Protein AF-A0ABD6CGB5-F1 (afdb_monomer_lite)

Secondary structure (DSSP, 8-state):
-EEEEEEEEEETTEEEEEEEEEE---HHHHSPPPPEEEEETTT--EEEEEEE-TTT--B-SS-SEEEEE-TTS-B--GGGEEEEEEETTEEEEEPPBPP-SSTT------EEEEGGGGGGEEEEEEEEE--SSHHHHHHHHHHHHHHHHH-EEEEEEE-SSSBSS-EEEEEEEEE-TTS-EEEEEEEEEEE---SSPPPPPPPPTTS---SPPPPPPPP--

Radius of gyration: 24.24 Å; chains: 1; bounding box: 70×45×61 Å

pLDDT: mean 87.01, std 13.18, range [36.03, 97.94]

Structure (mmCIF, N/CA/C/O backbone):
data_AF-A0ABD6CGB5-F1
#
_entry.id   AF-A0ABD6CGB5-F1
#
loop_
_atom_site.group_PDB
_atom_site.id
_atom_site.type_symbol
_atom_site.label_atom_id
_atom_site.label_alt_id
_atom_site.label_comp_id
_atom_site.label_asym_id
_atom_site.label_entity_id
_atom_site.label_seq_id
_atom_site.pdbx_PDB_ins_code
_atom_site.Cartn_x
_atom_site.Cartn_y
_atom_site.Cartn_z
_atom_site.occupancy
_atom_site.B_iso_or_equiv
_atom_site.auth_seq_id
_atom_site.auth_comp_id
_atom_site.auth_asym_id
_atom_site.auth_atom_id
_atom_site.pdbx_PDB_model_num
ATOM 1 N N . MET A 1 1 ? -7.894 -20.633 -7.481 1.00 81.44 1 MET A N 1
ATOM 2 C CA . MET A 1 1 ? -8.057 -22.061 -7.096 1.00 81.44 1 MET A CA 1
ATOM 3 C C . MET A 1 1 ? -8.885 -22.112 -5.826 1.00 81.44 1 MET A C 1
ATOM 5 O O . MET A 1 1 ? -8.433 -21.602 -4.805 1.00 81.44 1 MET A O 1
ATOM 9 N N . VAL A 1 2 ? -10.075 -22.709 -5.899 1.00 87.88 2 VAL A N 1
ATOM 10 C CA . VAL A 1 2 ? -10.954 -22.900 -4.739 1.00 87.88 2 VAL A CA 1
ATOM 11 C C . VAL A 1 2 ? -10.528 -24.164 -3.994 1.00 87.88 2 VAL A C 1
ATOM 13 O O . VAL A 1 2 ? -10.332 -25.210 -4.609 1.00 87.88 2 VAL A O 1
ATOM 16 N N . ARG A 1 3 ? -10.365 -24.065 -2.675 1.00 91.94 3 ARG A N 1
ATOM 17 C CA . ARG A 1 3 ? -10.049 -25.190 -1.785 1.00 91.94 3 ARG A CA 1
ATOM 18 C C . ARG A 1 3 ? -11.278 -25.552 -0.961 1.00 91.94 3 ARG A C 1
ATOM 20 O O . ARG A 1 3 ? -11.924 -24.658 -0.420 1.00 91.94 3 ARG A O 1
ATOM 27 N N . THR A 1 4 ? -11.562 -26.841 -0.817 1.00 94.06 4 THR A N 1
ATOM 28 C CA . THR A 1 4 ? -12.611 -27.345 0.083 1.00 94.06 4 THR A CA 1
ATOM 29 C C . THR A 1 4 ? -11.974 -27.794 1.392 1.00 94.06 4 THR A C 1
ATOM 31 O O . THR A 1 4 ? -10.956 -28.479 1.376 1.00 94.06 4 THR A O 1
ATOM 34 N N . ASN A 1 5 ? -12.552 -27.391 2.520 1.00 93.31 5 ASN A N 1
ATOM 35 C CA . ASN A 1 5 ? -12.049 -27.681 3.861 1.00 93.31 5 ASN A CA 1
ATOM 36 C C . ASN A 1 5 ? -13.223 -27.987 4.802 1.00 93.31 5 ASN A C 1
ATOM 38 O O . ASN A 1 5 ? -14.374 -27.712 4.473 1.00 93.31 5 ASN A O 1
ATOM 42 N N . THR A 1 6 ? -12.938 -28.488 6.002 1.00 95.75 6 THR A N 1
ATOM 43 C CA . THR A 1 6 ? -13.926 -28.574 7.087 1.00 95.75 6 THR A CA 1
ATOM 44 C C . THR A 1 6 ? -13.558 -27.579 8.185 1.00 95.75 6 THR A C 1
ATOM 46 O O . THR A 1 6 ? -12.481 -27.679 8.771 1.00 95.75 6 THR A O 1
ATOM 49 N N . LEU A 1 7 ? -14.444 -26.624 8.474 1.00 94.56 7 LEU A N 1
ATOM 50 C CA . LEU A 1 7 ? -14.322 -25.694 9.595 1.00 94.56 7 LEU A CA 1
ATOM 51 C C . LEU A 1 7 ? -14.934 -26.328 10.845 1.00 94.56 7 LEU A C 1
ATOM 53 O O . LEU A 1 7 ? -16.150 -26.509 10.914 1.00 94.56 7 LEU A O 1
ATOM 57 N N . LYS A 1 8 ? -14.089 -26.638 11.833 1.00 96.50 8 LYS A N 1
ATOM 58 C CA . LYS A 1 8 ? -14.501 -27.113 13.160 1.00 96.50 8 LYS A CA 1
ATOM 59 C C . LYS A 1 8 ? -14.035 -26.128 14.225 1.00 96.50 8 LYS A C 1
ATOM 61 O O . LYS A 1 8 ? -12.832 -25.964 14.403 1.00 96.50 8 LYS A O 1
ATOM 66 N N . LEU A 1 9 ? -14.965 -25.491 14.931 1.00 95.44 9 LEU A N 1
ATOM 67 C CA . LEU A 1 9 ? -14.659 -24.656 16.096 1.00 95.44 9 LEU A CA 1
ATOM 68 C C . LEU A 1 9 ? -15.749 -24.785 17.158 1.00 95.44 9 LEU A C 1
ATOM 70 O O . LEU A 1 9 ? -16.916 -25.022 16.846 1.00 95.44 9 LEU A O 1
ATOM 74 N N . SER A 1 10 ? -15.357 -24.622 18.416 1.00 94.00 10 SER A N 1
ATOM 75 C CA . SER A 1 10 ? -16.270 -24.628 19.555 1.00 94.00 10 SER A CA 1
ATOM 76 C C . SER A 1 10 ? -15.835 -23.589 20.580 1.00 94.00 10 SER A C 1
ATOM 78 O O . SER A 1 10 ? -14.671 -23.583 20.984 1.00 94.00 10 SER A O 1
ATOM 80 N N . ARG A 1 11 ? -16.760 -22.735 21.018 1.00 90.31 11 ARG A N 1
ATOM 81 C CA . ARG A 1 11 ? -16.555 -21.773 22.109 1.00 90.31 11 ARG A CA 1
ATOM 82 C C . ARG A 1 11 ? -17.902 -21.443 22.740 1.00 90.31 11 ARG A C 1
ATOM 84 O O . ARG A 1 11 ? -18.810 -21.102 22.004 1.00 90.31 11 ARG A O 1
ATOM 91 N N . GLU A 1 12 ? -18.012 -21.554 24.065 1.00 88.19 12 GLU A N 1
ATOM 92 C CA . GLU A 1 12 ? -19.142 -21.079 24.895 1.00 88.19 12 GLU A CA 1
ATOM 93 C C . GLU A 1 12 ? -20.511 -21.040 24.182 1.00 88.19 12 GLU A C 1
ATOM 95 O O . GLU A 1 12 ? -20.987 -19.992 23.760 1.00 88.19 12 GLU A O 1
ATOM 100 N N . GLY A 1 13 ? -21.147 -22.206 24.019 1.00 86.62 13 GLY A N 1
ATOM 101 C CA . GLY A 1 13 ? -22.479 -22.309 23.401 1.00 86.62 13 GLY A CA 1
ATOM 102 C C . GLY A 1 13 ? -22.503 -22.264 21.867 1.00 86.62 13 GLY A C 1
ATOM 103 O O . GLY A 1 13 ? -23.537 -22.562 21.278 1.00 86.62 13 GLY A O 1
ATOM 104 N N . LEU A 1 14 ? -21.378 -21.982 21.205 1.00 89.38 14 LEU A N 1
ATOM 105 C CA . LEU A 1 14 ? -21.212 -22.097 19.757 1.00 89.38 14 LEU A CA 1
ATOM 106 C C . LEU A 1 14 ? -20.442 -23.373 19.410 1.00 89.38 14 LEU A C 1
ATOM 108 O O . LEU A 1 14 ? -19.335 -23.599 19.899 1.00 89.38 14 LEU A O 1
ATOM 112 N N . THR A 1 15 ? -21.003 -24.178 18.511 1.00 94.06 15 THR A N 1
ATOM 113 C CA . THR A 1 15 ? -20.290 -25.261 17.824 1.00 94.06 15 THR A CA 1
ATOM 114 C C . THR A 1 15 ? -20.529 -25.120 16.331 1.00 94.06 15 THR A C 1
ATOM 116 O O . THR A 1 15 ? -21.669 -25.139 15.880 1.00 94.06 15 THR A O 1
ATOM 119 N N . VAL A 1 16 ? -19.452 -24.993 15.563 1.00 93.50 16 VAL A N 1
ATOM 120 C CA . VAL A 1 16 ? -19.490 -24.977 14.100 1.00 93.50 16 VAL A CA 1
ATOM 121 C C . VAL A 1 16 ? -18.758 -26.212 13.604 1.00 93.50 16 VAL A C 1
ATOM 123 O O . VAL A 1 16 ? -17.622 -26.473 13.998 1.00 93.50 16 VAL A O 1
ATOM 126 N N . ASN A 1 17 ? -19.419 -26.965 12.734 1.00 96.06 17 ASN A N 1
ATOM 127 C CA . ASN A 1 17 ? -18.841 -28.073 11.989 1.00 96.06 17 ASN A CA 1
ATOM 128 C C . ASN A 1 17 ? -19.416 -28.020 10.573 1.00 96.06 17 ASN A C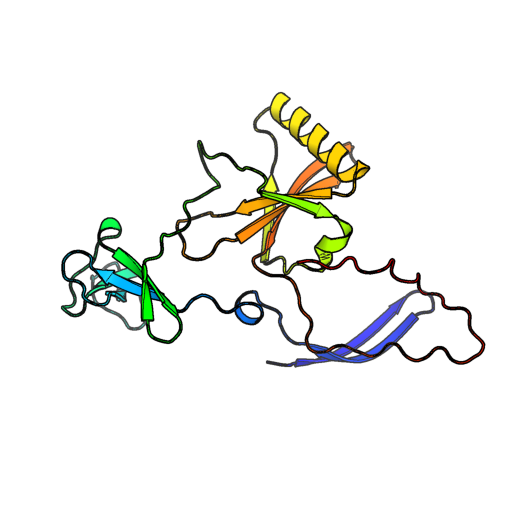 1
ATOM 130 O O . ASN A 1 17 ? -20.495 -28.551 10.322 1.00 96.06 17 ASN A O 1
ATOM 134 N N . ALA A 1 18 ? -18.733 -27.305 9.683 1.00 95.50 18 ALA A N 1
ATOM 135 C CA . ALA A 1 18 ? -19.225 -27.011 8.343 1.00 95.50 18 ALA A CA 1
ATOM 136 C C . ALA A 1 18 ? -18.179 -27.355 7.283 1.00 95.50 18 ALA A C 1
ATOM 138 O O . ALA A 1 18 ? -16.985 -27.114 7.470 1.00 95.50 18 ALA A O 1
ATOM 139 N N . GLU A 1 19 ? -18.621 -27.876 6.143 1.00 95.94 19 GLU A N 1
ATOM 140 C CA . GLU A 1 19 ? -17.792 -27.891 4.940 1.00 95.94 19 GLU A CA 1
ATOM 141 C C . GLU A 1 19 ? -17.740 -26.479 4.356 1.00 95.94 19 GLU A C 1
ATOM 143 O O . GLU A 1 19 ? -18.769 -25.849 4.122 1.00 95.94 19 GLU A O 1
ATOM 148 N N . VAL A 1 20 ? -16.533 -25.967 4.136 1.00 94.69 20 VAL A N 1
ATOM 149 C CA . VAL A 1 20 ? -16.296 -24.602 3.669 1.00 94.69 20 VAL A CA 1
ATOM 150 C C . VAL A 1 20 ? -15.464 -24.607 2.398 1.00 94.69 20 VAL A C 1
ATOM 152 O O . VAL A 1 20 ? -14.575 -25.439 2.204 1.00 94.69 20 VAL A O 1
ATOM 155 N N . ARG A 1 21 ? -15.732 -23.635 1.529 1.00 93.56 21 ARG A N 1
ATOM 156 C CA . ARG A 1 21 ? -14.918 -23.353 0.347 1.00 93.56 21 ARG A CA 1
ATOM 157 C C . ARG A 1 21 ? -14.153 -22.063 0.586 1.00 93.56 21 ARG A C 1
ATOM 159 O O . ARG A 1 21 ? -14.728 -21.083 1.043 1.00 93.56 21 ARG A O 1
ATOM 166 N N . ALA A 1 22 ? -12.862 -22.081 0.289 1.00 90.56 22 ALA A N 1
ATOM 167 C CA . ALA A 1 22 ? -11.979 -20.943 0.469 1.00 90.56 22 ALA A CA 1
ATOM 168 C C . ALA A 1 22 ? -11.276 -20.613 -0.844 1.00 90.56 22 ALA A C 1
ATOM 170 O O . ALA A 1 22 ? -10.757 -21.495 -1.533 1.00 90.56 22 ALA A O 1
ATOM 171 N N . GLU A 1 23 ? -11.221 -19.328 -1.156 1.00 89.19 23 GLU A N 1
ATOM 172 C CA . GLU A 1 23 ? -10.472 -18.784 -2.276 1.00 89.19 23 GLU A CA 1
ATOM 173 C C . GLU A 1 23 ? -9.510 -17.720 -1.755 1.00 89.19 23 GLU A C 1
ATOM 175 O O . GLU A 1 23 ? -9.864 -16.909 -0.898 1.00 89.19 23 GLU A O 1
ATOM 180 N N . LYS A 1 24 ? -8.263 -17.752 -2.235 1.00 86.25 24 LYS A N 1
ATOM 181 C CA . LYS A 1 24 ? -7.268 -16.747 -1.861 1.00 86.25 24 LYS A CA 1
ATOM 182 C C . LYS A 1 24 ? -7.631 -15.428 -2.541 1.00 86.25 24 LYS A C 1
ATOM 184 O O . LYS A 1 24 ? -7.621 -15.347 -3.767 1.00 86.25 24 LYS A O 1
ATOM 189 N N . LEU A 1 25 ? -7.883 -14.400 -1.741 1.00 82.62 25 LEU A N 1
ATOM 190 C CA . LEU A 1 25 ? -7.975 -13.028 -2.223 1.00 82.62 25 LEU A CA 1
ATOM 191 C C . LEU A 1 25 ? -6.561 -12.442 -2.325 1.00 82.62 25 LEU A C 1
ATOM 193 O O . LEU A 1 25 ? -5.784 -12.494 -1.371 1.00 82.62 25 LEU A O 1
ATOM 197 N N . THR A 1 26 ? -6.217 -11.929 -3.501 1.00 79.94 26 THR A N 1
ATOM 198 C CA . THR A 1 26 ? -4.966 -11.210 -3.786 1.00 79.94 26 THR A CA 1
ATOM 199 C C . THR A 1 26 ? -5.330 -9.882 -4.433 1.00 79.94 26 THR A C 1
ATOM 201 O O . THR A 1 26 ? -6.400 -9.767 -5.025 1.00 79.94 26 THR A O 1
ATOM 204 N N . SER A 1 27 ? -4.465 -8.876 -4.325 1.00 73.38 27 SER A N 1
ATOM 205 C CA . SER A 1 27 ? -4.688 -7.579 -4.976 1.00 73.38 27 SER A CA 1
ATOM 206 C C . SER A 1 27 ? -4.861 -7.742 -6.489 1.00 73.38 27 SER A C 1
ATOM 208 O O . SER A 1 27 ? -5.778 -7.161 -7.052 1.00 73.38 27 SER A O 1
ATOM 210 N N . GLU A 1 28 ? -4.070 -8.624 -7.104 1.00 70.88 28 GLU A N 1
ATOM 211 C CA . GLU A 1 28 ? -4.163 -8.987 -8.528 1.00 70.88 28 GLU A CA 1
ATOM 212 C C . GLU A 1 28 ? -5.526 -9.583 -8.920 1.00 70.88 28 GLU A C 1
ATOM 214 O O . GLU A 1 28 ? -6.000 -9.353 -10.026 1.00 70.88 28 GLU A O 1
ATOM 219 N N . ASN A 1 29 ? -6.178 -10.329 -8.018 1.00 70.25 29 ASN A N 1
ATOM 220 C CA . ASN A 1 29 ? -7.497 -10.918 -8.273 1.00 70.25 29 ASN A CA 1
ATOM 221 C C . ASN A 1 29 ? -8.639 -9.900 -8.138 1.00 70.25 29 ASN A C 1
ATOM 223 O O . ASN A 1 29 ? -9.740 -10.159 -8.618 1.00 70.25 29 ASN A O 1
ATOM 227 N N . VAL A 1 30 ? -8.415 -8.801 -7.411 1.00 67.81 30 VAL A N 1
ATOM 228 C CA . VAL A 1 30 ? -9.450 -7.800 -7.119 1.00 67.81 30 VAL A CA 1
ATOM 229 C C . VAL A 1 30 ? -9.421 -6.676 -8.148 1.00 67.81 30 VAL A C 1
ATOM 231 O O . VAL A 1 30 ? -10.477 -6.273 -8.628 1.00 67.81 30 VAL A O 1
ATOM 234 N N . GLU A 1 31 ? -8.227 -6.202 -8.502 1.00 69.62 31 GLU A N 1
ATOM 235 C CA . GLU A 1 31 ? -8.004 -5.182 -9.525 1.00 69.62 31 GLU A CA 1
ATOM 236 C C . GLU A 1 31 ? -6.785 -5.605 -10.359 1.00 69.62 31 GLU A C 1
ATOM 238 O O . GLU A 1 31 ? -5.647 -5.455 -9.894 1.00 69.62 31 GLU A O 1
ATOM 243 N N . PRO A 1 32 ? -6.989 -6.192 -11.558 1.00 69.75 32 PRO A N 1
ATOM 244 C CA . PRO A 1 32 ? -5.876 -6.469 -12.453 1.00 69.75 32 PRO A CA 1
ATOM 245 C C . PRO A 1 32 ? -5.167 -5.152 -12.782 1.00 69.75 32 PRO A C 1
ATOM 247 O O . PRO A 1 32 ? -5.808 -4.118 -12.967 1.00 69.75 32 PRO A O 1
ATOM 250 N N . GLY A 1 33 ? -3.834 -5.187 -12.796 1.00 71.31 33 GLY A N 1
ATOM 251 C CA . GLY A 1 33 ? -3.040 -4.017 -13.154 1.00 71.31 33 GLY A CA 1
ATOM 252 C C . GLY A 1 33 ? -3.309 -3.569 -14.596 1.00 71.31 33 GLY A C 1
ATOM 253 O O . GLY A 1 33 ? -3.817 -4.362 -15.393 1.00 71.31 33 GLY A O 1
ATOM 254 N N . PRO A 1 34 ? -2.955 -2.320 -14.932 1.00 80.62 34 PRO A N 1
ATOM 255 C CA . PRO A 1 34 ? -3.051 -1.834 -16.303 1.00 80.62 34 PRO A CA 1
ATOM 256 C C . PRO A 1 34 ? -2.208 -2.706 -17.241 1.00 80.62 34 PRO A C 1
ATOM 258 O O . PRO A 1 34 ? -1.145 -3.199 -16.847 1.00 80.62 34 PRO A O 1
ATOM 261 N N . ASP A 1 35 ? -2.668 -2.879 -18.479 1.00 88.75 35 ASP A N 1
ATOM 262 C CA . ASP A 1 35 ? -1.834 -3.449 -19.537 1.00 88.75 35 ASP A CA 1
ATOM 263 C C . ASP A 1 35 ? -0.845 -2.375 -19.990 1.00 88.75 35 ASP A C 1
ATOM 265 O O . ASP A 1 35 ? -1.252 -1.278 -20.378 1.00 88.75 35 ASP A O 1
ATOM 269 N N . VAL A 1 36 ? 0.454 -2.650 -19.862 1.00 91.62 36 VAL A N 1
ATOM 270 C CA . VAL A 1 36 ? 1.500 -1.641 -20.054 1.00 91.62 36 VAL A CA 1
ATOM 271 C C . VAL A 1 36 ? 2.522 -2.099 -21.077 1.00 91.62 36 VAL A C 1
ATOM 273 O O . VAL A 1 36 ? 3.115 -3.173 -20.967 1.00 91.62 36 VAL A O 1
ATOM 276 N N . VAL A 1 37 ? 2.778 -1.217 -22.038 1.00 93.75 37 VAL A N 1
ATOM 277 C CA . VAL A 1 37 ? 3.844 -1.336 -23.028 1.00 93.75 37 VAL A CA 1
ATOM 278 C C . VAL A 1 37 ? 4.951 -0.352 -22.668 1.00 93.75 37 VAL A C 1
ATOM 280 O O . VAL A 1 37 ? 4.694 0.800 -22.320 1.00 93.75 37 VAL A O 1
ATOM 283 N N . VAL A 1 38 ? 6.197 -0.811 -22.748 1.00 95.00 38 VAL A N 1
ATOM 284 C CA . VAL A 1 38 ? 7.380 0.039 -22.586 1.00 95.00 38 VAL A CA 1
ATOM 285 C C . VAL A 1 38 ? 7.988 0.269 -23.963 1.00 95.00 38 VAL A C 1
ATOM 287 O O . VAL A 1 38 ? 8.127 -0.682 -24.735 1.00 95.00 38 VAL A O 1
ATOM 290 N N . ARG A 1 39 ? 8.338 1.518 -24.272 1.00 95.81 39 ARG A N 1
ATOM 291 C CA . ARG A 1 39 ? 9.036 1.896 -25.503 1.00 95.81 39 ARG A CA 1
ATOM 292 C C . ARG A 1 39 ? 10.341 2.616 -25.207 1.00 95.81 39 ARG A C 1
ATOM 294 O O . ARG A 1 39 ? 10.461 3.296 -24.190 1.00 95.81 39 ARG A O 1
ATOM 301 N N . ASP A 1 40 ? 11.296 2.453 -26.107 1.00 96.12 40 ASP A N 1
ATOM 302 C CA . ASP A 1 40 ? 12.557 3.185 -26.113 1.00 96.12 40 ASP A CA 1
ATOM 303 C C . ASP A 1 40 ? 12.306 4.567 -26.732 1.00 96.12 40 ASP A C 1
ATOM 305 O O . ASP A 1 40 ? 11.851 4.671 -27.869 1.00 96.12 40 ASP A O 1
ATOM 309 N N . ASP A 1 41 ? 12.555 5.642 -25.991 1.00 94.06 41 ASP A N 1
ATOM 310 C CA . ASP A 1 41 ? 12.313 7.011 -26.451 1.00 94.06 41 ASP A CA 1
ATOM 311 C C . ASP A 1 41 ? 13.231 7.435 -27.605 1.00 94.06 41 ASP A C 1
ATOM 313 O O . ASP A 1 41 ? 12.905 8.365 -28.348 1.00 94.06 41 ASP A O 1
ATOM 317 N N . ARG A 1 42 ? 14.351 6.727 -27.792 1.00 93.56 42 ARG A N 1
ATOM 318 C CA . ARG A 1 42 ? 15.349 7.014 -28.824 1.00 93.56 42 ARG A CA 1
ATOM 319 C C . ARG A 1 42 ? 14.863 6.599 -30.208 1.00 93.56 42 ARG A C 1
ATOM 321 O O . ARG A 1 42 ? 15.201 7.261 -31.188 1.00 93.56 42 ARG A O 1
ATOM 328 N N . ASN A 1 43 ? 14.107 5.503 -30.301 1.00 92.56 43 ASN A N 1
ATOM 329 C CA . ASN A 1 43 ? 13.726 4.888 -31.579 1.00 92.56 43 ASN A CA 1
ATOM 330 C C . ASN A 1 43 ? 12.252 4.426 -31.664 1.00 92.56 43 ASN A C 1
ATOM 332 O O . ASN A 1 43 ? 11.795 4.043 -32.740 1.00 92.56 43 ASN A O 1
ATOM 336 N N . GLY A 1 44 ? 11.493 4.497 -30.569 1.00 93.06 44 GLY A N 1
ATOM 337 C CA . GLY A 1 44 ? 10.082 4.116 -30.473 1.00 93.06 44 GLY A CA 1
ATOM 338 C C . GLY A 1 44 ? 9.814 2.608 -30.416 1.00 93.06 44 GLY A C 1
ATOM 339 O O . GLY A 1 44 ? 8.645 2.212 -30.372 1.00 93.06 44 GLY A O 1
ATOM 340 N N . GLN A 1 45 ? 10.848 1.763 -30.425 1.00 96.00 45 GLN A N 1
ATOM 341 C CA . GLN A 1 45 ? 10.706 0.305 -30.411 1.00 96.00 45 GLN A CA 1
ATOM 342 C C . GLN A 1 45 ? 10.150 -0.194 -29.084 1.00 96.00 45 GLN A C 1
ATOM 344 O O . GLN A 1 45 ? 10.324 0.445 -28.041 1.00 96.00 45 GLN A O 1
ATOM 349 N N . ARG A 1 46 ? 9.489 -1.357 -29.115 1.00 95.00 46 ARG A N 1
ATOM 350 C CA . ARG A 1 46 ? 9.048 -2.022 -27.892 1.00 95.00 46 ARG A CA 1
ATOM 351 C C . ARG A 1 46 ? 10.258 -2.494 -27.091 1.00 95.00 46 ARG A C 1
ATOM 353 O O . ARG A 1 46 ? 11.244 -2.961 -27.651 1.00 95.00 46 ARG A O 1
ATOM 360 N N . VAL A 1 47 ? 10.152 -2.384 -25.773 1.00 95.69 47 VAL A N 1
ATOM 361 C CA . VAL A 1 47 ? 11.185 -2.811 -24.834 1.00 95.69 47 VAL A CA 1
ATOM 362 C C . VAL A 1 47 ? 10.649 -3.951 -23.986 1.00 95.69 47 VAL A C 1
ATOM 364 O O . VAL A 1 47 ? 9.560 -3.862 -23.413 1.00 95.69 47 VAL A O 1
ATOM 367 N N . GLU A 1 48 ? 11.427 -5.020 -23.884 1.00 93.88 48 GLU A N 1
ATOM 368 C CA . GLU A 1 48 ? 11.089 -6.198 -23.097 1.00 93.88 48 GLU A CA 1
ATOM 369 C C . GLU A 1 48 ? 12.113 -6.434 -21.993 1.00 93.88 48 GLU A C 1
ATOM 371 O O . GLU A 1 48 ? 13.276 -6.031 -22.075 1.00 93.88 48 GLU A O 1
ATOM 376 N N . ARG A 1 49 ? 11.663 -7.077 -20.913 1.00 91.75 49 ARG A N 1
ATOM 377 C CA . ARG A 1 49 ? 12.542 -7.441 -19.808 1.00 91.75 49 ARG A CA 1
ATOM 378 C C . ARG A 1 49 ? 13.190 -8.787 -20.101 1.00 91.75 49 ARG A C 1
ATOM 380 O O . ARG A 1 49 ? 12.519 -9.815 -20.063 1.00 91.75 49 ARG A O 1
ATOM 387 N N . GLU A 1 50 ? 14.499 -8.778 -20.284 1.00 91.12 50 GLU A N 1
ATOM 388 C CA . GLU A 1 50 ? 15.306 -9.969 -20.516 1.00 91.12 50 GLU A CA 1
ATOM 389 C C . GLU A 1 50 ? 16.061 -10.356 -19.236 1.00 91.12 50 GLU A C 1
ATOM 391 O O . GLU A 1 50 ? 16.560 -9.496 -18.500 1.00 91.12 50 GLU A O 1
ATOM 396 N N . GLN A 1 51 ? 16.118 -11.657 -18.938 1.00 90.19 51 GLN A N 1
ATOM 397 C CA . GLN A 1 51 ? 16.926 -12.181 -17.839 1.00 90.19 51 GLN A CA 1
ATOM 398 C C . GLN A 1 51 ? 18.307 -12.580 -18.350 1.00 90.19 51 GLN A C 1
ATOM 400 O O . GLN A 1 51 ? 18.442 -13.128 -19.442 1.00 90.19 51 GLN A O 1
ATOM 405 N N . TYR A 1 52 ? 19.333 -12.328 -17.543 1.00 87.12 52 TYR A N 1
ATOM 406 C CA . TYR A 1 52 ? 20.707 -12.651 -17.911 1.00 87.12 52 TYR A CA 1
ATOM 407 C C . TYR A 1 52 ? 21.522 -13.137 -16.709 1.00 87.12 52 TYR A C 1
ATOM 409 O O . TYR A 1 52 ? 21.194 -12.876 -15.541 1.00 87.12 52 TYR A O 1
ATOM 417 N N . ASP A 1 53 ? 22.595 -13.867 -16.991 1.00 86.69 53 ASP A N 1
ATOM 418 C CA . ASP A 1 53 ? 23.588 -14.263 -16.001 1.00 86.69 53 ASP A CA 1
ATOM 419 C C . ASP A 1 53 ? 24.523 -13.087 -15.685 1.00 86.69 53 ASP A C 1
ATOM 421 O O . ASP A 1 53 ? 25.224 -12.570 -16.551 1.00 86.69 53 ASP A O 1
ATOM 425 N N . LYS A 1 54 ? 24.567 -12.656 -14.420 1.00 83.12 54 LYS A N 1
ATOM 426 C CA . LYS A 1 54 ? 25.362 -11.483 -14.016 1.00 83.12 54 LYS A CA 1
ATOM 427 C C . LYS A 1 54 ? 26.873 -11.657 -14.192 1.00 83.12 54 LYS A C 1
ATOM 429 O O . LYS A 1 54 ? 27.569 -10.649 -14.264 1.00 83.12 54 LYS A O 1
ATOM 434 N N . ALA A 1 55 ? 27.383 -12.887 -14.177 1.00 84.75 55 ALA A N 1
ATOM 435 C CA . ALA A 1 55 ? 28.814 -13.153 -14.263 1.00 84.75 55 ALA A CA 1
ATOM 436 C C . ALA A 1 55 ? 29.302 -13.184 -15.717 1.00 84.75 55 ALA A C 1
ATOM 438 O O . ALA A 1 55 ? 30.419 -12.754 -15.994 1.00 84.75 55 ALA A O 1
ATOM 439 N N . THR A 1 56 ? 28.471 -13.684 -16.629 1.00 83.81 56 THR A N 1
ATOM 440 C CA . THR A 1 56 ? 28.831 -13.918 -18.035 1.00 83.81 56 THR A CA 1
ATOM 441 C C . THR A 1 56 ? 28.202 -12.916 -19.000 1.00 83.81 56 THR A C 1
ATOM 443 O O . THR A 1 56 ? 28.748 -12.698 -20.077 1.00 83.81 56 THR A O 1
ATOM 446 N N . GLY A 1 57 ? 27.096 -12.269 -18.620 1.00 82.00 57 GLY A N 1
ATOM 447 C CA . GLY A 1 57 ? 26.338 -11.368 -19.491 1.00 82.00 57 GLY A CA 1
ATOM 448 C C . GLY A 1 57 ? 25.410 -12.086 -20.477 1.00 82.00 57 GLY A C 1
ATOM 449 O O . GLY A 1 57 ? 24.749 -11.419 -21.266 1.00 82.00 57 GLY A O 1
ATOM 450 N N . GLU A 1 58 ? 25.351 -13.421 -20.451 1.00 84.75 58 GLU A N 1
ATOM 451 C CA . GLU A 1 58 ? 24.538 -14.204 -21.384 1.00 84.75 58 GLU A CA 1
ATOM 452 C C . GLU A 1 58 ? 23.052 -14.180 -21.006 1.00 84.75 58 GLU A C 1
ATOM 454 O O . GLU A 1 58 ? 22.687 -14.324 -19.835 1.00 84.75 58 GLU A O 1
ATOM 459 N N . THR A 1 59 ? 22.190 -14.038 -22.014 1.00 84.56 59 THR A N 1
ATOM 460 C CA . THR A 1 59 ? 20.738 -14.183 -21.878 1.00 84.56 59 THR A CA 1
ATOM 461 C C . THR A 1 59 ? 20.387 -15.589 -21.413 1.00 84.56 59 THR A C 1
ATOM 463 O O . THR A 1 59 ? 20.797 -16.574 -22.027 1.00 84.56 59 THR A O 1
ATOM 466 N N . LEU A 1 60 ? 19.554 -15.687 -20.377 1.00 81.25 60 LEU A N 1
ATOM 467 C CA . LEU A 1 60 ? 19.055 -16.959 -19.868 1.00 81.25 60 LEU A CA 1
ATOM 468 C C . LEU A 1 60 ? 17.523 -16.962 -19.776 1.00 81.25 60 LEU A C 1
ATOM 470 O O . LEU A 1 60 ? 16.929 -15.938 -19.442 1.00 81.25 60 LEU A O 1
ATOM 474 N N . PRO A 1 61 ? 16.871 -18.125 -19.979 1.00 77.19 61 PRO A N 1
ATOM 475 C CA . PRO A 1 61 ? 15.446 -18.288 -19.677 1.00 77.19 61 PRO A CA 1
ATOM 476 C C . PRO A 1 61 ? 15.128 -17.993 -18.203 1.00 77.19 61 PRO A C 1
ATOM 478 O O . PRO A 1 61 ? 14.065 -17.463 -17.884 1.00 77.19 61 PRO A O 1
ATOM 481 N N . GLU A 1 62 ? 16.072 -18.320 -17.317 1.00 75.19 62 GLU A N 1
ATOM 482 C CA . GLU A 1 62 ? 16.038 -18.032 -15.885 1.00 75.19 62 GLU A CA 1
ATOM 483 C C . GLU A 1 62 ? 17.423 -17.524 -15.455 1.00 75.19 62 GLU A C 1
ATOM 485 O O . GLU A 1 62 ? 18.407 -18.260 -15.509 1.00 75.19 62 GLU A O 1
ATOM 490 N N . GLY A 1 63 ? 17.514 -16.253 -15.062 1.00 72.12 63 GLY A N 1
ATOM 491 C CA . GLY A 1 63 ? 18.755 -15.577 -14.684 1.00 72.12 63 GLY A CA 1
ATOM 492 C C . GLY A 1 63 ? 18.609 -14.764 -13.395 1.00 72.12 63 GLY A C 1
ATOM 493 O O . GLY A 1 63 ? 17.510 -14.459 -12.934 1.00 72.12 63 GLY A O 1
ATOM 494 N N . HIS A 1 64 ? 19.738 -14.397 -12.786 1.00 75.69 64 HIS A N 1
ATOM 495 C CA . HIS A 1 64 ? 19.762 -13.592 -11.553 1.00 75.69 64 HIS A CA 1
ATOM 496 C C . HIS A 1 64 ? 19.838 -12.076 -11.810 1.00 75.69 64 HIS A C 1
ATOM 498 O O . HIS A 1 64 ? 19.732 -11.280 -10.868 1.00 75.69 64 HIS A O 1
ATOM 504 N N . GLY A 1 65 ? 20.075 -11.664 -13.057 1.00 83.31 65 GLY A N 1
ATOM 505 C CA . GLY A 1 65 ? 20.029 -10.282 -13.525 1.00 83.31 65 GLY A CA 1
ATOM 506 C C . GLY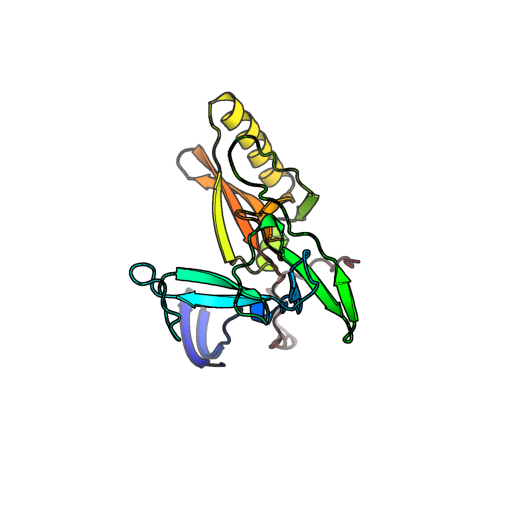 A 1 65 ? 18.826 -10.035 -14.426 1.00 83.31 65 GLY A C 1
ATOM 507 O O . GLY A 1 65 ? 18.302 -10.957 -15.046 1.00 83.31 65 GLY A O 1
ATOM 508 N N . TYR A 1 66 ? 18.395 -8.778 -14.494 1.00 88.69 66 TYR A N 1
ATOM 509 C CA . TYR A 1 66 ? 17.408 -8.317 -15.462 1.00 88.69 66 TYR A CA 1
ATOM 510 C C . TYR A 1 66 ? 17.937 -7.071 -16.165 1.00 88.69 66 TYR A C 1
ATOM 512 O O . TYR A 1 66 ? 18.575 -6.225 -15.536 1.00 88.69 66 TYR A O 1
ATOM 520 N N . ARG A 1 67 ? 17.643 -6.962 -17.455 1.00 90.56 67 ARG A N 1
ATOM 521 C CA . ARG A 1 67 ? 17.873 -5.771 -18.271 1.00 90.56 67 ARG A CA 1
ATOM 522 C C . ARG A 1 67 ? 16.662 -5.527 -19.161 1.00 90.56 67 ARG A C 1
ATOM 524 O O . ARG A 1 67 ? 15.815 -6.404 -19.317 1.00 90.56 67 ARG A O 1
ATOM 531 N N . TRP A 1 68 ? 16.565 -4.320 -19.690 1.00 93.81 68 TRP A N 1
ATOM 532 C CA . TRP A 1 68 ? 15.527 -3.942 -20.639 1.00 93.81 68 TRP A CA 1
ATOM 533 C C . TRP A 1 68 ? 16.172 -3.840 -22.010 1.00 93.81 68 TRP A C 1
ATOM 535 O O . TRP A 1 68 ? 17.156 -3.119 -22.140 1.00 93.81 68 TRP A O 1
ATOM 545 N N . VAL A 1 69 ? 15.656 -4.577 -22.988 1.00 94.62 69 VAL A N 1
ATOM 546 C CA . VAL A 1 69 ? 16.202 -4.615 -24.349 1.00 94.62 69 VAL A CA 1
ATOM 547 C C . VAL A 1 69 ? 15.139 -4.221 -25.358 1.00 94.62 69 VAL A C 1
ATOM 549 O O . VAL A 1 69 ? 13.967 -4.560 -25.181 1.00 94.62 69 VAL A O 1
ATOM 552 N N . ASN A 1 70 ? 15.536 -3.469 -26.380 1.00 95.94 70 ASN A N 1
ATOM 553 C CA . ASN A 1 70 ? 14.664 -3.142 -27.504 1.00 95.94 70 ASN A CA 1
ATOM 554 C C . ASN A 1 70 ? 14.609 -4.296 -28.526 1.00 95.94 70 ASN A C 1
ATOM 556 O O . ASN A 1 70 ? 15.218 -5.350 -28.334 1.00 95.94 70 ASN A O 1
ATOM 560 N N . GLU A 1 71 ? 13.864 -4.103 -29.614 1.00 94.38 71 GLU A N 1
ATOM 561 C CA . GLU A 1 71 ? 13.672 -5.112 -30.669 1.00 94.38 71 GLU A CA 1
ATOM 562 C C . GLU A 1 71 ? 14.977 -5.508 -31.383 1.00 94.38 71 GLU A C 1
ATOM 564 O O . GLU A 1 71 ? 15.082 -6.625 -31.889 1.00 94.38 71 GLU A O 1
ATOM 569 N N . ASP A 1 72 ? 15.983 -4.630 -31.373 1.00 93.12 72 ASP A N 1
ATOM 570 C CA . ASP A 1 72 ? 17.314 -4.892 -31.930 1.00 93.12 72 ASP A CA 1
ATOM 571 C C . ASP A 1 72 ? 18.251 -5.607 -30.931 1.00 93.12 72 ASP A C 1
ATOM 573 O O . ASP A 1 72 ? 19.387 -5.951 -31.269 1.00 93.12 72 ASP A O 1
ATOM 577 N N . GLY A 1 73 ? 17.782 -5.866 -29.704 1.00 90.56 73 GLY A N 1
ATOM 578 C CA . GLY A 1 73 ? 18.554 -6.494 -28.631 1.00 90.56 73 GLY A CA 1
ATOM 579 C C . GLY A 1 73 ? 19.505 -5.539 -27.904 1.00 90.56 73 GLY A C 1
ATOM 580 O O . GLY A 1 73 ? 20.400 -5.997 -27.191 1.00 90.56 73 GLY A O 1
ATOM 581 N N . GLU A 1 74 ? 19.345 -4.225 -28.079 1.00 93.06 74 GLU A N 1
ATOM 582 C CA . GLU A 1 74 ? 20.161 -3.221 -27.399 1.00 93.06 74 GLU A CA 1
ATOM 583 C C . GLU A 1 74 ? 19.606 -2.896 -26.012 1.00 93.06 74 GLU A C 1
ATOM 585 O O . GLU A 1 74 ? 18.398 -2.732 -25.829 1.00 93.06 74 GLU A O 1
ATOM 590 N N . ASP A 1 75 ? 20.503 -2.718 -25.042 1.00 93.75 75 ASP A N 1
ATOM 591 C CA . ASP A 1 75 ? 20.138 -2.304 -23.690 1.00 93.75 75 ASP A CA 1
ATOM 592 C C . ASP A 1 75 ? 19.515 -0.889 -23.695 1.00 93.75 75 ASP A C 1
ATOM 594 O O . ASP A 1 75 ? 20.071 0.080 -24.235 1.00 93.75 75 ASP A O 1
ATOM 598 N N . VAL A 1 76 ? 18.357 -0.757 -23.047 1.00 94.62 76 VAL A N 1
ATOM 599 C CA . VAL A 1 76 ? 17.613 0.497 -22.891 1.00 94.62 76 VAL A CA 1
ATOM 600 C C . VAL A 1 76 ? 17.770 0.998 -21.453 1.00 94.62 76 VAL A C 1
ATOM 602 O O . VAL A 1 76 ? 17.269 0.350 -20.525 1.00 94.62 76 VAL A O 1
ATOM 605 N N . PRO A 1 77 ? 18.467 2.130 -21.231 1.00 93.38 77 PRO A N 1
ATOM 606 C CA . PRO A 1 77 ? 18.669 2.672 -19.894 1.00 93.38 77 PRO A CA 1
ATOM 607 C C . PRO A 1 77 ? 17.362 3.197 -19.301 1.00 93.38 77 PRO A C 1
ATOM 609 O O . PRO A 1 77 ? 16.401 3.494 -20.011 1.00 93.38 77 PRO A O 1
ATOM 612 N N . ASP A 1 78 ? 17.338 3.334 -17.978 1.00 89.81 78 ASP A N 1
ATOM 613 C CA . ASP A 1 78 ? 16.131 3.648 -17.224 1.00 89.81 78 ASP A CA 1
ATOM 614 C C . ASP A 1 78 ? 15.449 4.949 -17.675 1.00 89.81 78 ASP A C 1
ATOM 616 O O . ASP A 1 78 ? 14.217 5.006 -17.707 1.00 89.81 78 ASP A O 1
ATOM 620 N N . GLU A 1 79 ? 16.250 5.948 -18.050 1.00 91.19 79 GLU A N 1
ATOM 621 C CA . GLU A 1 79 ? 15.838 7.284 -18.483 1.00 91.19 79 GLU A CA 1
ATOM 622 C C . GLU A 1 79 ? 15.255 7.315 -19.900 1.00 91.19 79 GLU A C 1
ATOM 624 O O . GLU A 1 79 ? 14.497 8.229 -20.210 1.00 91.19 79 GLU A O 1
ATOM 629 N N . ALA A 1 80 ? 15.585 6.322 -20.733 1.00 93.38 80 ALA A N 1
ATOM 630 C CA . ALA A 1 80 ? 15.114 6.205 -22.114 1.00 93.38 80 ALA A CA 1
ATOM 631 C C . ALA A 1 80 ? 13.801 5.410 -22.231 1.00 93.38 80 ALA A C 1
ATOM 633 O O . ALA A 1 80 ? 13.289 5.186 -23.323 1.00 93.38 80 ALA A O 1
ATOM 634 N N . ARG A 1 81 ? 13.239 4.931 -21.113 1.00 93.81 81 ARG A N 1
ATOM 635 C CA . ARG A 1 81 ? 12.004 4.134 -21.118 1.00 93.81 81 ARG A CA 1
ATOM 636 C C . ARG A 1 81 ? 10.779 5.027 -20.978 1.00 93.81 81 ARG A C 1
ATOM 638 O O . ARG A 1 81 ? 10.604 5.699 -19.962 1.00 93.81 81 ARG A O 1
ATOM 645 N N . GLN A 1 82 ? 9.878 4.940 -21.946 1.00 94.44 82 GLN A N 1
ATOM 646 C CA . GLN A 1 82 ? 8.545 5.531 -21.885 1.00 94.44 82 GLN A CA 1
ATOM 647 C C . GLN A 1 82 ? 7.495 4.448 -21.660 1.00 94.44 82 GLN A C 1
ATOM 649 O O . GLN A 1 82 ? 7.524 3.393 -22.290 1.00 94.44 82 GLN A O 1
ATOM 654 N N . TYR A 1 83 ? 6.571 4.709 -20.740 1.00 94.56 83 TYR A N 1
ATOM 655 C CA . TYR A 1 83 ? 5.527 3.769 -20.349 1.00 94.56 83 TYR A CA 1
ATOM 656 C C . TYR A 1 83 ? 4.199 4.205 -20.956 1.00 94.56 83 TYR A C 1
ATOM 658 O O . TYR A 1 83 ? 3.845 5.384 -20.905 1.00 94.56 83 TYR A O 1
ATOM 666 N N . TYR A 1 84 ? 3.463 3.244 -21.503 1.00 94.56 84 TYR A N 1
ATOM 667 C CA . TYR A 1 84 ? 2.165 3.457 -22.127 1.00 94.56 84 TYR A CA 1
ATOM 668 C C . TYR A 1 84 ? 1.150 2.471 -21.564 1.00 94.56 84 TYR A C 1
ATOM 670 O O . TYR A 1 84 ? 1.417 1.274 -21.526 1.00 94.56 84 TYR A O 1
ATOM 678 N N . GLU A 1 85 ? -0.012 2.963 -21.152 1.00 93.88 85 GLU A N 1
ATOM 679 C CA . GLU A 1 85 ? -1.174 2.134 -20.834 1.00 93.88 85 GLU A CA 1
ATOM 680 C C . GLU A 1 85 ? -1.941 1.810 -22.116 1.00 93.88 85 GLU A C 1
ATOM 682 O O . GLU A 1 85 ? -2.186 2.700 -22.935 1.00 93.88 85 GLU A O 1
ATOM 687 N N . VAL A 1 86 ? -2.333 0.550 -22.289 1.00 92.75 86 VAL A N 1
ATOM 688 C CA . VAL A 1 86 ? -3.161 0.107 -23.413 1.00 92.75 86 VAL A CA 1
ATOM 689 C C . VAL A 1 86 ? -4.623 0.073 -22.976 1.00 92.75 86 VAL A C 1
ATOM 691 O O . VAL A 1 86 ? -5.031 -0.792 -22.203 1.00 92.75 86 VAL A O 1
ATOM 694 N N . ILE A 1 87 ? -5.429 0.995 -23.502 1.00 91.50 87 ILE A N 1
ATOM 695 C CA . ILE A 1 87 ? -6.877 1.071 -23.256 1.00 91.50 87 ILE A CA 1
ATOM 696 C C . ILE A 1 87 ? -7.580 0.876 -24.595 1.00 91.50 87 ILE A C 1
ATOM 698 O O . ILE A 1 87 ? -7.333 1.616 -25.546 1.00 91.50 87 ILE A O 1
ATOM 702 N N . ASP A 1 88 ? -8.416 -0.161 -24.697 1.00 91.69 88 ASP A N 1
ATOM 703 C CA . ASP A 1 88 ? -9.145 -0.511 -25.926 1.00 91.69 88 ASP A CA 1
ATOM 704 C C . ASP A 1 88 ? -8.238 -0.620 -27.173 1.00 91.69 88 ASP A C 1
ATOM 706 O O . ASP A 1 88 ? -8.614 -0.266 -28.292 1.00 91.69 88 ASP A O 1
ATOM 710 N N . GLY A 1 89 ? -7.005 -1.103 -26.973 1.00 91.44 89 GLY A N 1
ATOM 711 C CA . GLY A 1 89 ? -5.994 -1.269 -28.021 1.00 91.44 89 GLY A CA 1
ATOM 712 C C . GLY A 1 89 ? -5.244 0.009 -28.418 1.00 91.44 89 GLY A C 1
ATOM 713 O O . GLY A 1 89 ? -4.416 -0.047 -29.325 1.00 91.44 89 GLY A O 1
ATOM 714 N N . SER A 1 90 ? -5.506 1.143 -27.761 1.00 93.06 90 SER A N 1
ATOM 715 C CA . SER A 1 90 ? -4.786 2.404 -27.970 1.00 93.06 90 SER A CA 1
ATOM 716 C C . SER A 1 90 ? -3.777 2.656 -26.851 1.00 93.06 90 SER A C 1
ATOM 718 O O . SER A 1 90 ? -4.081 2.454 -25.678 1.00 93.06 90 SER A O 1
ATOM 720 N N . GLU A 1 91 ? -2.577 3.108 -27.217 1.00 94.81 91 GLU A N 1
ATOM 721 C CA . GLU A 1 91 ? -1.503 3.419 -26.270 1.00 94.81 91 GLU A CA 1
ATOM 722 C C . GLU A 1 91 ? -1.600 4.866 -25.766 1.00 94.81 91 GLU A C 1
ATOM 724 O O . GLU A 1 91 ? -1.594 5.819 -26.549 1.00 94.81 91 GLU A O 1
ATOM 729 N N . HIS A 1 92 ? -1.630 5.033 -24.444 1.00 94.12 92 HIS A N 1
ATOM 730 C CA . HIS A 1 92 ? -1.673 6.326 -23.766 1.00 94.12 92 HIS A CA 1
ATOM 731 C C . HIS A 1 92 ? -0.441 6.497 -22.872 1.00 94.12 92 HIS A C 1
ATOM 733 O O . HIS A 1 92 ? -0.196 5.639 -22.027 1.00 94.12 92 HIS A O 1
ATOM 739 N N . PRO A 1 93 ? 0.347 7.579 -23.017 1.00 92.94 93 PRO A N 1
ATOM 740 C CA . PRO A 1 93 ? 1.550 7.762 -22.215 1.00 92.94 93 PRO A CA 1
ATOM 741 C C . PRO A 1 93 ? 1.193 7.928 -20.737 1.00 92.94 93 PRO A C 1
ATOM 743 O O . PRO A 1 93 ? 0.311 8.715 -20.383 1.00 92.94 93 PRO A O 1
ATOM 746 N N . ILE A 1 94 ? 1.920 7.222 -19.877 1.00 92.62 94 ILE A N 1
ATOM 747 C CA . ILE A 1 94 ? 1.748 7.258 -18.427 1.00 92.62 94 ILE A CA 1
ATOM 748 C C . ILE A 1 94 ? 3.074 7.531 -17.724 1.00 92.62 94 ILE A C 1
ATOM 750 O O . ILE A 1 94 ? 4.149 7.115 -18.155 1.00 92.62 94 ILE A O 1
ATOM 754 N N . SER A 1 95 ? 2.981 8.233 -16.599 1.00 91.25 95 SER A N 1
ATOM 755 C CA . SER A 1 95 ? 4.119 8.512 -15.728 1.00 91.25 95 SER A CA 1
ATOM 756 C C . SER A 1 95 ? 4.109 7.565 -14.540 1.00 91.25 95 SER A C 1
ATOM 758 O O . SER A 1 95 ? 3.063 7.319 -13.939 1.00 91.25 95 SER A O 1
ATOM 760 N N . LEU A 1 96 ? 5.288 7.085 -14.155 1.00 90.06 96 LEU A N 1
ATOM 761 C CA . LEU A 1 96 ? 5.436 6.285 -12.948 1.00 90.06 96 LEU A CA 1
ATOM 762 C C . LEU A 1 96 ? 5.206 7.136 -11.693 1.00 90.06 96 LEU A C 1
ATOM 764 O O . LEU A 1 96 ? 5.613 8.300 -11.606 1.00 90.06 96 LEU A O 1
ATOM 768 N N . PHE A 1 97 ? 4.607 6.525 -10.677 1.00 90.00 97 PHE A N 1
ATOM 769 C CA . PHE A 1 97 ? 4.518 7.114 -9.350 1.00 90.00 97 PHE A CA 1
ATOM 770 C C . PHE A 1 97 ? 5.905 7.170 -8.714 1.00 90.00 97 PHE A C 1
ATOM 772 O O . PHE A 1 97 ? 6.619 6.168 -8.656 1.00 90.00 97 PHE A O 1
ATOM 779 N N . LYS A 1 98 ? 6.278 8.343 -8.197 1.00 90.88 98 LYS A N 1
ATOM 780 C CA . LYS A 1 98 ? 7.548 8.534 -7.492 1.00 90.88 98 LYS A CA 1
ATOM 781 C C . LYS A 1 98 ? 7.476 8.005 -6.052 1.00 90.88 98 LYS A C 1
ATOM 783 O O . LYS A 1 98 ? 6.399 8.040 -5.454 1.00 90.88 98 LYS A O 1
ATOM 788 N N . PRO A 1 99 ? 8.611 7.572 -5.468 1.00 90.50 99 PRO A N 1
ATOM 789 C CA . PRO A 1 99 ? 8.658 7.140 -4.077 1.00 90.50 99 PRO A CA 1
ATOM 790 C C . PRO A 1 99 ? 8.153 8.211 -3.106 1.00 90.50 99 PRO A C 1
ATOM 792 O O . PRO A 1 99 ? 8.584 9.367 -3.164 1.00 90.50 99 PRO A O 1
ATOM 795 N N . THR A 1 100 ? 7.266 7.810 -2.198 1.00 91.25 100 THR A N 1
ATOM 796 C CA . THR A 1 100 ? 6.692 8.669 -1.150 1.00 91.25 100 THR A CA 1
ATOM 797 C C . THR A 1 100 ? 7.316 8.415 0.219 1.00 91.25 100 THR A C 1
ATOM 799 O O . THR A 1 100 ? 7.207 9.257 1.106 1.00 91.25 100 THR A O 1
ATOM 802 N N . LEU A 1 101 ? 8.022 7.294 0.383 1.00 87.56 101 LEU A N 1
ATOM 803 C CA . LEU A 1 101 ? 8.771 6.953 1.590 1.00 87.56 101 LEU A CA 1
ATOM 804 C C . LEU A 1 101 ? 10.278 7.097 1.355 1.00 87.56 101 LEU A C 1
ATOM 806 O O . LEU A 1 101 ? 10.784 6.774 0.281 1.00 87.56 101 LEU A O 1
ATOM 810 N N . GLY A 1 102 ? 11.000 7.568 2.372 1.00 86.12 102 GLY A N 1
ATOM 811 C CA . GLY A 1 102 ? 12.457 7.705 2.352 1.00 86.12 102 GLY A CA 1
ATOM 812 C C . GLY A 1 102 ? 12.949 9.081 2.799 1.00 86.12 102 GLY A C 1
ATOM 813 O O . GLY A 1 102 ? 12.176 9.965 3.164 1.00 86.12 102 GLY A O 1
ATOM 814 N N . ARG A 1 103 ? 14.273 9.265 2.775 1.00 84.06 103 ARG A N 1
ATOM 815 C CA . ARG A 1 103 ? 14.929 10.488 3.256 1.00 84.06 103 ARG A CA 1
ATOM 816 C C . ARG A 1 103 ? 14.453 11.721 2.479 1.00 84.06 103 ARG A C 1
ATOM 818 O O . ARG A 1 103 ? 14.549 11.754 1.255 1.00 84.06 103 ARG A O 1
ATOM 825 N N . GLY A 1 104 ? 13.998 12.745 3.206 1.00 83.88 104 GLY A N 1
ATOM 826 C CA . GLY A 1 104 ? 13.570 14.026 2.632 1.00 83.88 104 GLY A CA 1
ATOM 827 C C . GLY A 1 104 ? 12.255 13.966 1.850 1.00 83.88 104 GLY A C 1
ATOM 828 O O . GLY A 1 104 ? 11.984 14.863 1.056 1.00 83.88 104 GLY A O 1
ATOM 829 N N . ARG A 1 105 ? 11.461 12.904 2.026 1.00 88.88 105 ARG A N 1
ATOM 830 C CA . ARG A 1 105 ? 10.121 12.777 1.444 1.00 88.88 105 ARG A CA 1
ATOM 831 C C . ARG A 1 105 ? 9.063 13.121 2.489 1.00 88.88 105 ARG A C 1
ATOM 833 O O . ARG A 1 105 ? 9.271 12.911 3.680 1.00 88.88 105 ARG A O 1
ATOM 840 N N . THR A 1 106 ? 7.928 13.624 2.020 1.00 89.69 106 THR A N 1
ATOM 841 C CA . THR A 1 106 ? 6.783 13.985 2.858 1.00 89.69 106 THR A CA 1
ATOM 842 C C . THR A 1 106 ? 5.597 13.114 2.478 1.00 89.69 106 THR A C 1
ATOM 844 O O . THR A 1 106 ? 5.282 12.970 1.296 1.00 89.69 106 THR A O 1
ATOM 847 N N . LEU A 1 107 ? 4.933 12.554 3.486 1.00 90.12 107 LEU A N 1
ATOM 848 C CA . LEU A 1 107 ? 3.651 11.880 3.327 1.00 90.12 107 LEU A CA 1
ATOM 849 C C . LEU A 1 107 ? 2.535 12.871 3.630 1.00 90.12 107 LEU A C 1
ATOM 851 O O . LEU A 1 107 ? 2.469 13.424 4.725 1.00 90.12 107 LEU A O 1
ATOM 855 N N . THR A 1 108 ? 1.641 13.070 2.671 1.00 92.94 108 THR A N 1
ATOM 856 C CA . THR A 1 108 ? 0.453 13.906 2.850 1.00 92.94 108 THR A CA 1
ATOM 857 C C . THR A 1 108 ? -0.782 13.026 2.789 1.00 92.94 108 THR A C 1
ATOM 859 O O . THR A 1 108 ? -0.904 12.183 1.897 1.00 92.94 108 THR A O 1
ATOM 862 N N . ALA A 1 109 ? -1.689 13.202 3.749 1.00 95.38 109 ALA A N 1
ATOM 863 C CA . ALA A 1 109 ? -2.974 12.522 3.727 1.00 95.38 109 ALA A CA 1
ATOM 864 C C . ALA A 1 109 ? -3.790 13.011 2.523 1.00 95.38 109 ALA A C 1
ATOM 866 O O . ALA A 1 109 ? -4.008 14.209 2.359 1.00 95.38 109 ALA A O 1
ATOM 867 N N . GLU A 1 110 ? -4.243 12.081 1.687 1.00 94.88 110 GLU A N 1
ATOM 868 C CA . GLU A 1 110 ? -5.111 12.385 0.541 1.00 94.88 110 GLU A CA 1
ATOM 869 C C . GLU A 1 110 ? -6.575 12.455 0.958 1.00 94.88 110 GLU A C 1
ATOM 871 O O . GLU A 1 110 ? -7.370 13.168 0.354 1.00 94.88 110 GLU A O 1
ATOM 876 N N . ARG A 1 111 ? -6.934 11.685 1.987 1.00 94.81 111 ARG A N 1
ATOM 877 C CA . ARG A 1 111 ? -8.282 11.613 2.547 1.00 94.81 111 ARG A CA 1
ATOM 878 C C . ARG A 1 111 ? -8.259 10.989 3.935 1.00 94.81 111 ARG A C 1
ATOM 880 O O . ARG A 1 111 ? -7.266 10.379 4.330 1.00 94.81 111 ARG A O 1
ATOM 887 N N . TRP A 1 112 ? -9.394 11.070 4.611 1.00 96.94 112 TRP A N 1
ATOM 888 C CA . TRP A 1 112 ? -9.676 10.371 5.858 1.00 96.94 112 TRP A CA 1
ATOM 889 C C . TRP A 1 112 ? -10.782 9.345 5.627 1.00 96.94 112 TRP A C 1
ATOM 891 O O . TRP A 1 112 ? -11.641 9.536 4.764 1.00 96.94 112 TRP A O 1
ATOM 901 N N . ILE A 1 113 ? -10.727 8.225 6.345 1.00 95.81 113 ILE A N 1
ATOM 902 C CA . ILE A 1 113 ? -11.750 7.179 6.281 1.00 95.81 113 ILE A CA 1
ATOM 903 C C . ILE A 1 113 ? -12.163 6.733 7.686 1.00 95.81 113 ILE A C 1
ATOM 905 O O . ILE A 1 113 ? -11.315 6.703 8.578 1.00 95.81 113 ILE A O 1
ATOM 909 N N . PRO A 1 114 ? -13.416 6.296 7.894 1.00 96.50 114 PRO A N 1
ATOM 910 C CA . PRO A 1 114 ? -13.813 5.696 9.160 1.00 96.50 114 PRO A CA 1
ATOM 911 C C . PRO A 1 114 ? -13.036 4.404 9.450 1.00 96.50 114 PRO A C 1
ATOM 913 O O . PRO A 1 114 ? -12.908 3.529 8.591 1.00 96.50 114 PRO A O 1
ATOM 916 N N . VAL A 1 115 ? -12.571 4.246 10.689 1.00 94.12 115 VAL A N 1
ATOM 917 C CA . VAL A 1 115 ? -11.829 3.068 11.177 1.00 94.12 115 VAL A CA 1
ATOM 918 C C . VAL A 1 115 ? -12.672 1.790 11.082 1.00 94.12 115 VAL A C 1
ATOM 920 O O . VAL A 1 115 ? -12.133 0.711 10.838 1.00 94.12 115 VAL A O 1
ATOM 923 N N . SER A 1 116 ? -14.000 1.894 11.198 1.00 93.06 116 SER A N 1
ATOM 924 C CA . SER A 1 116 ? -14.930 0.768 11.008 1.00 93.06 116 SER A CA 1
ATOM 925 C C . SER A 1 116 ? -14.821 0.127 9.620 1.00 93.06 116 SER A C 1
ATOM 927 O O . SER A 1 116 ? -15.074 -1.067 9.472 1.00 93.06 116 SER A O 1
ATOM 929 N N . ARG A 1 117 ? -14.371 0.886 8.615 1.00 91.44 117 ARG A N 1
ATOM 930 C CA . ARG A 1 117 ? -14.222 0.422 7.232 1.00 91.44 117 ARG A CA 1
ATOM 931 C C . ARG A 1 117 ? -12.898 -0.273 6.948 1.00 91.44 117 ARG A C 1
ATOM 933 O O . ARG A 1 117 ? -12.692 -0.740 5.834 1.00 91.44 117 ARG A O 1
ATOM 940 N N . LEU A 1 118 ? -11.990 -0.381 7.920 1.00 90.38 118 LEU A N 1
ATOM 941 C CA . LEU A 1 118 ? -10.701 -1.059 7.723 1.00 90.38 118 LEU A CA 1
ATOM 942 C C . LEU A 1 118 ? -10.860 -2.503 7.228 1.00 90.38 118 LEU A C 1
ATOM 944 O O . LEU A 1 118 ? -10.059 -2.956 6.413 1.00 90.38 118 LEU A O 1
ATOM 948 N N . GLY A 1 119 ? -11.909 -3.204 7.674 1.00 86.62 119 GLY A N 1
ATOM 949 C CA . GLY A 1 119 ? -12.219 -4.570 7.238 1.00 86.62 119 GLY A CA 1
ATOM 950 C C . GLY A 1 119 ? -12.602 -4.690 5.757 1.00 86.62 119 GLY A C 1
ATOM 951 O O . GLY A 1 119 ? -12.566 -5.787 5.207 1.00 86.62 119 GLY A O 1
ATOM 952 N N . GLU A 1 120 ? -12.925 -3.576 5.095 1.00 89.50 120 GLU A N 1
ATOM 953 C CA . GLU A 1 120 ? -13.227 -3.533 3.663 1.00 89.50 120 GLU A CA 1
ATOM 954 C C . GLU A 1 120 ? -11.967 -3.498 2.790 1.00 89.50 120 GLU A C 1
ATOM 956 O O . GLU A 1 120 ? -12.091 -3.526 1.571 1.00 89.50 120 GLU A O 1
ATOM 961 N N . PHE A 1 121 ? -10.757 -3.402 3.348 1.00 90.06 121 PHE A N 1
ATOM 962 C CA . PHE A 1 121 ? -9.522 -3.267 2.570 1.00 90.06 121 PHE A CA 1
ATOM 963 C C . PHE A 1 121 ? -8.670 -4.533 2.612 1.00 90.06 121 PHE A C 1
ATOM 965 O O . PHE A 1 121 ? -8.501 -5.162 3.656 1.00 90.06 121 PHE A O 1
ATOM 972 N N . LEU A 1 122 ? -8.088 -4.899 1.465 1.00 90.00 122 LEU A N 1
ATOM 973 C CA . LEU A 1 122 ? -7.181 -6.037 1.380 1.00 90.00 122 LEU A CA 1
ATOM 974 C C . LEU A 1 122 ? -5.778 -5.594 1.797 1.00 90.00 122 LEU A C 1
ATOM 976 O O . LEU A 1 122 ? -5.011 -5.077 0.986 1.00 90.00 122 LEU A O 1
ATOM 980 N N . ILE A 1 123 ? -5.445 -5.795 3.071 1.00 91.81 123 ILE A N 1
ATOM 981 C CA . ILE A 1 123 ? -4.131 -5.419 3.594 1.00 91.81 123 ILE A CA 1
ATOM 982 C C . ILE A 1 123 ? -3.071 -6.387 3.068 1.00 91.81 123 ILE A C 1
ATOM 984 O O . ILE A 1 123 ? -3.091 -7.579 3.372 1.00 91.81 123 ILE A O 1
ATOM 988 N N . THR A 1 124 ? -2.138 -5.869 2.272 1.00 88.62 124 THR A N 1
ATOM 989 C CA . THR A 1 124 ? -1.064 -6.652 1.649 1.00 88.62 124 THR A CA 1
ATOM 990 C C . THR A 1 124 ? 0.229 -6.612 2.449 1.00 88.62 124 THR A C 1
ATOM 992 O O . THR A 1 124 ? 1.016 -7.554 2.391 1.00 88.62 124 THR A O 1
ATOM 995 N N . ARG A 1 125 ? 0.481 -5.503 3.155 1.00 90.88 125 ARG A N 1
ATOM 996 C CA . ARG A 1 125 ? 1.679 -5.283 3.977 1.00 90.88 125 ARG A CA 1
ATOM 997 C C . ARG A 1 125 ? 1.328 -4.399 5.167 1.00 90.88 125 ARG A C 1
ATOM 999 O O . ARG A 1 125 ? 0.402 -3.595 5.089 1.00 90.88 125 ARG A O 1
ATOM 1006 N N . THR A 1 126 ? 2.112 -4.517 6.226 1.00 94.81 126 THR A N 1
ATOM 1007 C CA . THR A 1 126 ? 1.988 -3.687 7.422 1.00 94.81 126 THR A CA 1
ATOM 1008 C C . THR A 1 126 ? 3.361 -3.139 7.771 1.00 94.81 126 THR A C 1
ATOM 1010 O O . THR A 1 126 ? 4.329 -3.898 7.781 1.00 94.81 126 THR A O 1
ATOM 1013 N N . TYR A 1 127 ? 3.434 -1.841 8.042 1.00 94.50 127 TYR A N 1
ATOM 1014 C CA . TYR A 1 127 ? 4.635 -1.170 8.529 1.00 94.50 127 TYR A CA 1
ATOM 1015 C C . TYR A 1 127 ? 4.343 -0.493 9.860 1.00 94.50 127 TYR A C 1
ATOM 1017 O O . TYR A 1 127 ? 3.194 -0.172 10.166 1.00 94.50 127 TYR A O 1
ATOM 1025 N N . GLU A 1 128 ? 5.398 -0.264 10.622 1.00 95.75 128 GLU A N 1
ATOM 1026 C CA . GLU A 1 128 ? 5.369 0.537 11.835 1.00 95.75 128 GLU A CA 1
ATOM 1027 C C . GLU A 1 128 ? 6.028 1.893 11.559 1.00 95.75 128 GLU A C 1
ATOM 1029 O O . GLU A 1 128 ? 6.997 1.977 10.802 1.00 95.75 128 GLU A O 1
ATOM 1034 N N . MET A 1 129 ? 5.473 2.947 12.150 1.00 94.06 129 MET A N 1
ATOM 1035 C CA . MET A 1 129 ? 6.000 4.306 12.144 1.00 94.06 129 MET A CA 1
ATOM 1036 C C . MET A 1 129 ? 6.115 4.816 13.581 1.00 94.06 129 MET A C 1
ATOM 1038 O O . MET A 1 129 ? 5.192 4.652 14.383 1.00 94.06 129 MET A O 1
ATOM 1042 N N . TRP A 1 130 ? 7.240 5.465 13.869 1.00 94.69 130 TRP A N 1
ATOM 1043 C CA . TRP A 1 130 ? 7.565 6.092 15.149 1.00 94.69 130 TRP A CA 1
ATOM 1044 C C . TRP A 1 130 ? 8.300 7.419 14.911 1.00 94.69 130 TRP A C 1
ATOM 1046 O O . TRP A 1 130 ? 8.779 7.669 13.798 1.00 94.69 130 TRP A O 1
ATOM 1056 N N . GLY A 1 131 ? 8.332 8.281 15.930 1.00 94.62 131 GLY A N 1
ATOM 1057 C CA . GLY A 1 131 ? 8.983 9.591 15.860 1.00 94.62 131 GLY A CA 1
ATOM 1058 C C . GLY A 1 131 ? 10.503 9.459 15.790 1.00 94.62 131 GLY A C 1
ATOM 1059 O O . GLY A 1 131 ? 11.069 8.481 16.277 1.00 94.62 131 GLY A O 1
ATOM 1060 N N . ALA A 1 132 ? 11.181 10.410 15.142 1.00 94.31 132 ALA A N 1
ATOM 1061 C CA . ALA A 1 132 ? 12.645 10.421 15.134 1.00 94.31 132 ALA A CA 1
ATOM 1062 C C . ALA A 1 132 ? 13.220 10.957 16.457 1.00 94.31 132 ALA A C 1
ATOM 1064 O O . ALA A 1 132 ? 14.343 10.607 16.828 1.00 94.31 132 ALA A O 1
ATOM 1065 N N . ASP A 1 133 ? 12.442 11.788 17.147 1.00 96.94 133 ASP A N 1
ATOM 1066 C CA . ASP A 1 133 ? 12.712 12.352 18.462 1.00 96.94 133 ASP A CA 1
ATOM 1067 C C . ASP A 1 133 ? 11.407 12.543 19.263 1.00 96.94 133 ASP A C 1
ATOM 1069 O O . ASP A 1 133 ? 10.311 12.271 18.771 1.00 96.94 133 ASP A O 1
ATOM 1073 N N . GLU A 1 134 ? 11.535 13.008 20.508 1.00 96.12 134 GLU A N 1
ATOM 1074 C CA . GLU A 1 134 ? 10.422 13.189 21.453 1.00 96.12 134 GLU A CA 1
ATOM 1075 C C . GLU A 1 134 ? 9.350 14.165 20.933 1.00 96.12 134 GLU A C 1
ATOM 1077 O O . GLU A 1 134 ? 8.160 13.948 21.143 1.00 96.12 134 GLU A O 1
ATOM 1082 N N . SER A 1 135 ? 9.736 15.205 20.184 1.00 97.25 135 SER A N 1
ATOM 1083 C CA . SER A 1 135 ? 8.774 16.172 19.639 1.00 97.25 135 SER A CA 1
ATOM 1084 C C . SER A 1 135 ? 7.948 15.577 18.496 1.00 97.25 135 SER A C 1
ATOM 1086 O O . SER A 1 135 ? 6.764 15.895 18.347 1.00 97.25 135 SER A O 1
ATOM 1088 N N . ASP A 1 136 ? 8.550 14.705 17.688 1.00 96.56 136 ASP A N 1
ATOM 1089 C CA . ASP A 1 136 ? 7.818 13.928 16.688 1.00 96.56 136 ASP A CA 1
ATOM 1090 C C . ASP A 1 136 ? 6.896 12.890 17.351 1.00 96.56 136 ASP A C 1
ATOM 1092 O O . ASP A 1 136 ? 5.768 12.686 16.897 1.00 96.56 136 ASP A O 1
ATOM 1096 N N . GLU A 1 137 ? 7.345 12.239 18.430 1.00 97.06 137 GLU A N 1
ATOM 1097 C CA . GLU A 1 137 ? 6.533 11.284 19.198 1.00 97.06 137 GLU A CA 1
ATOM 1098 C C . GLU A 1 137 ? 5.282 11.944 19.796 1.00 97.06 137 GLU A C 1
ATOM 1100 O O . GLU A 1 137 ? 4.189 11.385 19.677 1.00 97.06 137 GLU A O 1
ATOM 1105 N N . GLU A 1 138 ? 5.405 13.154 20.351 1.00 96.88 138 GLU A N 1
ATOM 1106 C CA . GLU A 1 138 ? 4.271 13.946 20.849 1.00 96.88 138 GLU A CA 1
ATOM 1107 C C . GLU A 1 138 ? 3.240 14.232 19.743 1.00 96.88 138 GLU A C 1
ATOM 1109 O O . GLU A 1 138 ? 2.044 14.000 19.927 1.00 96.88 138 GLU A O 1
ATOM 1114 N N . GLN A 1 139 ? 3.682 14.650 18.553 1.00 97.12 139 GLN A N 1
ATOM 1115 C CA . GLN A 1 139 ? 2.782 14.904 17.418 1.00 97.12 139 GLN A CA 1
ATOM 1116 C C . GLN A 1 139 ? 2.104 13.624 16.906 1.00 97.12 139 GLN A C 1
ATOM 1118 O O . GLN A 1 139 ? 0.923 13.628 16.542 1.00 97.12 139 GLN A O 1
ATOM 1123 N N . LEU A 1 140 ? 2.823 12.497 16.882 1.00 97.56 140 LEU A N 1
ATOM 1124 C CA . LEU A 1 140 ? 2.227 11.202 16.544 1.00 97.56 140 LEU A CA 1
ATOM 1125 C C . LEU A 1 140 ? 1.230 10.742 17.611 1.00 97.56 140 LEU A C 1
ATOM 1127 O O . LEU A 1 140 ? 0.239 10.088 17.272 1.00 97.56 140 LEU A O 1
ATOM 1131 N N . PHE A 1 141 ? 1.451 11.097 18.875 1.00 97.56 141 PHE A N 1
ATOM 1132 C CA . PHE A 1 141 ? 0.503 10.834 19.949 1.00 97.56 141 PHE A CA 1
ATOM 1133 C C . PHE A 1 141 ? -0.774 11.665 19.792 1.00 97.56 141 PHE A C 1
ATOM 1135 O O . PHE A 1 141 ? -1.870 11.119 19.923 1.00 97.56 141 PHE A O 1
ATOM 1142 N N . GLU A 1 142 ? -0.671 12.942 19.415 1.00 97.94 142 GLU A N 1
ATOM 1143 C CA . GLU A 1 142 ? -1.842 13.766 19.082 1.00 97.94 142 GLU A CA 1
ATOM 1144 C C . GLU A 1 142 ? -2.662 13.142 17.942 1.00 97.94 142 GLU A C 1
ATOM 1146 O O . GLU A 1 142 ? -3.888 13.017 18.040 1.00 97.94 142 GLU A O 1
ATOM 1151 N N . LEU A 1 143 ? -1.993 12.660 16.885 1.00 97.44 143 LEU A N 1
ATOM 1152 C CA . LEU A 1 143 ? -2.649 11.909 15.813 1.00 97.44 143 LEU A CA 1
ATOM 1153 C C . LEU A 1 143 ? -3.328 10.640 16.350 1.00 97.44 143 LEU A C 1
ATOM 1155 O O . LEU A 1 143 ? -4.471 10.350 15.989 1.00 97.44 143 LEU A O 1
ATOM 1159 N N . ALA A 1 144 ? -2.652 9.878 17.211 1.00 97.62 144 ALA A N 1
ATOM 1160 C CA . ALA A 1 144 ? -3.200 8.666 17.809 1.00 97.62 144 ALA A CA 1
ATOM 1161 C C . ALA A 1 144 ? -4.486 8.955 18.601 1.00 97.62 144 ALA A C 1
ATOM 1163 O O . ALA A 1 144 ? -5.503 8.276 18.414 1.00 97.62 144 ALA A O 1
ATOM 1164 N N . GLN A 1 145 ? -4.470 9.997 19.434 1.00 97.50 145 GLN A N 1
ATOM 1165 C CA . GLN A 1 145 ? -5.633 10.447 20.196 1.00 97.50 145 GLN A CA 1
ATOM 1166 C C . GLN A 1 145 ? -6.769 10.914 19.283 1.00 97.50 145 GLN A C 1
ATOM 1168 O O . GLN A 1 145 ? -7.935 10.584 19.530 1.00 97.50 145 GLN A O 1
ATOM 1173 N N . TYR A 1 146 ? -6.443 11.630 18.203 1.00 97.94 146 TYR A N 1
ATOM 1174 C CA . TYR A 1 146 ? -7.418 12.057 17.206 1.00 97.94 146 TYR A CA 1
ATOM 1175 C C . TYR A 1 146 ? -8.122 10.851 16.574 1.00 97.94 146 TYR A C 1
ATOM 1177 O O . TYR A 1 146 ? -9.349 10.747 16.633 1.00 97.94 146 TYR A O 1
ATOM 1185 N N . VAL A 1 147 ? -7.363 9.886 16.042 1.00 97.06 147 VAL A N 1
ATOM 1186 C CA . VAL A 1 147 ? -7.936 8.685 15.410 1.00 97.06 147 VAL A CA 1
ATOM 1187 C C . VAL A 1 147 ? -8.798 7.892 16.395 1.00 97.06 147 VAL A C 1
ATOM 1189 O O . VAL A 1 147 ? -9.863 7.390 16.030 1.00 97.06 147 VAL A O 1
ATOM 1192 N N . GLN A 1 148 ? -8.382 7.790 17.659 1.00 94.88 148 GLN A N 1
ATOM 1193 C CA . GLN A 1 148 ? -9.153 7.092 18.688 1.00 94.88 148 GLN A CA 1
ATOM 1194 C C . GLN A 1 148 ? -10.478 7.797 19.010 1.00 94.88 148 GLN A C 1
ATOM 1196 O O . GLN A 1 148 ? -11.501 7.124 19.166 1.00 94.88 148 GLN A O 1
ATOM 1201 N N . SER A 1 149 ? -10.461 9.129 19.086 1.00 96.31 149 SER A N 1
ATOM 1202 C CA . SER A 1 149 ? -11.615 9.950 19.472 1.00 96.31 149 SER A CA 1
ATOM 1203 C C . SER A 1 149 ? -12.642 10.061 18.350 1.00 96.31 149 SER A C 1
ATOM 1205 O O . SER A 1 149 ? -13.831 9.843 18.575 1.00 96.31 149 SER A O 1
ATOM 1207 N N . TYR A 1 150 ? -12.181 10.355 17.134 1.00 97.00 150 TYR A N 1
ATOM 1208 C CA . TYR A 1 150 ? -13.048 10.604 15.980 1.00 97.00 150 TYR A CA 1
ATOM 1209 C C . TYR A 1 150 ? -13.336 9.347 15.162 1.00 97.00 150 TYR A C 1
ATOM 1211 O O . TYR A 1 150 ? -14.221 9.358 14.314 1.00 97.00 150 TYR A O 1
ATOM 1219 N N . ARG A 1 151 ? -12.630 8.241 15.435 1.00 97.12 151 ARG A N 1
ATOM 1220 C CA . ARG A 1 151 ? -12.750 6.979 14.687 1.00 97.12 151 ARG A CA 1
ATOM 1221 C C . ARG A 1 151 ? -12.493 7.158 13.190 1.00 97.12 151 ARG A C 1
ATOM 1223 O O . ARG A 1 151 ? -13.040 6.407 12.386 1.00 97.12 151 ARG A O 1
ATOM 1230 N N . GLU A 1 152 ? -11.610 8.083 12.827 1.00 97.44 152 GLU A N 1
ATOM 1231 C CA . GLU A 1 152 ? -11.183 8.341 11.451 1.00 97.44 152 GLU A CA 1
ATOM 1232 C C . GLU A 1 152 ? -9.669 8.196 11.314 1.00 97.44 152 GLU A C 1
ATOM 1234 O O . GLU A 1 152 ? -8.911 8.646 12.168 1.00 97.44 152 GLU A O 1
ATOM 1239 N N . ALA A 1 153 ? -9.227 7.564 10.231 1.00 97.44 153 ALA A N 1
ATOM 1240 C CA . ALA A 1 153 ? -7.830 7.283 9.934 1.00 97.44 153 ALA A CA 1
ATOM 1241 C C . ALA A 1 153 ? -7.407 7.977 8.629 1.00 97.44 153 ALA A C 1
ATOM 1243 O O . ALA A 1 153 ? -8.139 7.888 7.634 1.00 97.44 153 ALA A O 1
ATOM 1244 N N . PRO A 1 154 ? -6.229 8.626 8.583 1.00 97.81 154 PRO A N 1
ATOM 1245 C CA . PRO A 1 154 ? -5.736 9.215 7.353 1.00 97.81 154 PRO A CA 1
ATOM 1246 C C . PRO A 1 154 ? -5.228 8.136 6.395 1.00 97.81 154 PRO A C 1
ATOM 1248 O O . PRO A 1 154 ? -4.628 7.130 6.788 1.00 97.81 154 PRO A O 1
ATOM 1251 N N . VAL A 1 155 ? -5.454 8.384 5.109 1.00 96.50 155 VAL A N 1
ATOM 1252 C CA . VAL A 1 155 ? -4.981 7.563 3.998 1.00 96.50 155 VAL A CA 1
ATOM 1253 C C . VAL A 1 155 ? -3.897 8.330 3.257 1.00 96.50 155 VAL A C 1
ATOM 1255 O O . VAL A 1 155 ? -4.141 9.423 2.744 1.00 96.50 155 VAL A O 1
ATOM 1258 N N . VAL A 1 156 ? -2.708 7.742 3.180 1.00 95.88 156 VAL A N 1
ATOM 1259 C CA . VAL A 1 156 ? -1.525 8.328 2.537 1.00 95.88 156 VAL A CA 1
ATOM 1260 C C . VAL A 1 156 ? -1.078 7.491 1.340 1.00 95.88 156 VAL A C 1
ATOM 1262 O O . VAL A 1 156 ? -1.277 6.273 1.332 1.00 95.88 156 VAL A O 1
ATOM 1265 N N . PRO A 1 157 ? -0.450 8.097 0.324 1.00 93.88 157 PRO A N 1
ATOM 1266 C CA . PRO A 1 157 ? 0.156 7.350 -0.765 1.00 93.88 157 PRO A CA 1
ATOM 1267 C C . PRO A 1 157 ? 1.413 6.623 -0.274 1.00 93.88 157 PRO A C 1
ATOM 1269 O O . PRO A 1 157 ? 2.289 7.224 0.349 1.00 93.88 157 PRO A O 1
ATOM 1272 N N . VAL A 1 158 ? 1.535 5.334 -0.585 1.00 93.19 158 VAL A N 1
ATOM 1273 C CA . VAL A 1 158 ? 2.699 4.515 -0.227 1.00 93.19 158 VAL A CA 1
ATOM 1274 C C . VAL A 1 158 ? 3.348 3.978 -1.492 1.00 93.19 158 VAL A C 1
ATOM 1276 O O . VAL A 1 158 ? 2.831 3.089 -2.160 1.00 93.19 158 VAL A O 1
ATOM 1279 N N . VAL A 1 159 ? 4.514 4.528 -1.813 1.00 91.25 159 VAL A N 1
ATOM 1280 C CA . VAL A 1 159 ? 5.327 4.132 -2.960 1.00 91.25 159 VAL A CA 1
ATOM 1281 C C . VAL A 1 159 ? 6.765 3.990 -2.475 1.00 91.25 159 VAL A C 1
ATOM 1283 O O . VAL A 1 159 ? 7.387 4.969 -2.067 1.00 91.25 159 VAL A O 1
ATOM 1286 N N . LEU A 1 160 ? 7.285 2.761 -2.465 1.00 86.75 160 LEU A N 1
ATOM 1287 C CA . LEU A 1 160 ? 8.650 2.468 -1.997 1.00 86.75 160 LEU A CA 1
ATOM 1288 C C . LEU A 1 160 ? 9.697 2.678 -3.091 1.00 86.75 160 LEU A C 1
ATOM 1290 O O . LEU A 1 160 ? 10.804 3.133 -2.826 1.00 86.75 160 LEU A O 1
ATOM 1294 N N . GLN A 1 161 ? 9.331 2.333 -4.320 1.00 87.19 161 GLN A N 1
ATOM 1295 C CA . GLN A 1 161 ? 10.156 2.450 -5.513 1.00 87.19 161 GLN A CA 1
ATOM 1296 C C . GLN A 1 161 ? 9.279 2.933 -6.661 1.00 87.19 161 GLN A C 1
ATOM 1298 O O . GLN A 1 161 ? 8.059 2.774 -6.607 1.00 87.19 161 GLN A O 1
ATOM 1303 N N . GLU A 1 162 ? 9.899 3.515 -7.679 1.00 88.50 162 GLU A N 1
ATOM 1304 C CA . GLU A 1 162 ? 9.180 4.014 -8.844 1.00 88.50 162 GLU A CA 1
ATOM 1305 C C . GLU A 1 162 ? 8.390 2.882 -9.527 1.00 88.50 162 GLU A C 1
ATOM 1307 O O . GLU A 1 162 ? 8.913 1.787 -9.736 1.00 88.50 162 GLU A O 1
ATOM 1312 N N . THR A 1 163 ? 7.095 3.098 -9.773 1.00 88.62 163 THR A N 1
ATOM 1313 C CA . THR A 1 163 ? 6.174 2.026 -10.189 1.00 88.62 163 THR A CA 1
ATOM 1314 C C . THR A 1 163 ? 4.932 2.566 -10.896 1.00 88.62 163 THR A C 1
ATOM 1316 O O . THR A 1 163 ? 4.555 3.722 -10.727 1.00 88.62 163 THR A O 1
ATOM 1319 N N . LEU A 1 164 ? 4.269 1.701 -11.661 1.00 86.81 164 LEU A N 1
ATOM 1320 C CA . LEU A 1 164 ? 3.014 1.972 -12.373 1.00 86.81 164 LEU A CA 1
ATOM 1321 C C . LEU A 1 164 ? 1.791 1.943 -11.450 1.00 86.81 164 LEU A C 1
ATOM 1323 O O . LEU A 1 164 ? 0.731 2.455 -11.788 1.00 86.81 164 LEU A O 1
ATOM 1327 N N . THR A 1 165 ? 1.927 1.328 -10.277 1.00 83.38 165 THR A N 1
ATOM 1328 C CA . THR A 1 165 ? 0.813 1.096 -9.356 1.00 83.38 165 THR A CA 1
ATOM 1329 C C . THR A 1 165 ? 1.037 1.819 -8.045 1.00 83.38 165 THR A C 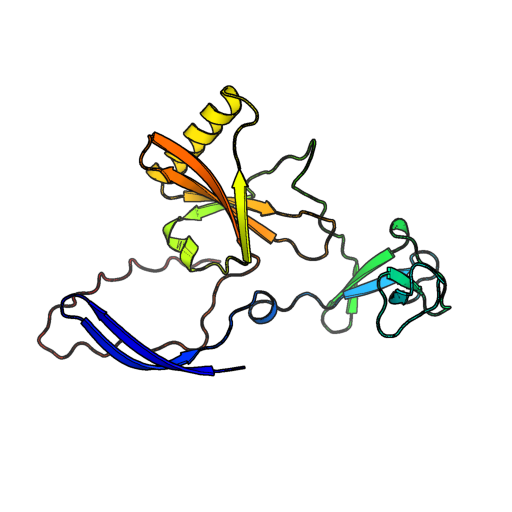1
ATOM 1331 O O . THR A 1 165 ? 2.062 1.617 -7.394 1.00 83.38 165 THR A O 1
ATOM 1334 N N . LYS A 1 166 ? 0.048 2.586 -7.609 1.00 84.75 166 LYS A N 1
ATOM 1335 C CA . LYS A 1 166 ? 0.069 3.266 -6.321 1.00 84.75 166 LYS A CA 1
ATOM 1336 C C . LYS A 1 166 ? -0.576 2.392 -5.249 1.00 84.75 166 LYS A C 1
ATOM 1338 O O . LYS A 1 166 ? -1.701 1.939 -5.433 1.00 84.75 166 LYS A O 1
ATOM 1343 N N . ASP A 1 167 ? 0.117 2.193 -4.131 1.00 91.31 167 ASP A N 1
ATOM 1344 C CA . ASP A 1 167 ? -0.500 1.637 -2.928 1.00 91.31 167 ASP A CA 1
ATOM 1345 C C . ASP A 1 167 ? -0.935 2.776 -1.996 1.00 91.31 167 ASP A C 1
ATOM 1347 O O . ASP A 1 167 ? -0.421 3.899 -2.054 1.00 91.31 167 ASP A O 1
ATOM 1351 N N . TRP A 1 168 ? -1.869 2.479 -1.100 1.00 94.50 168 TRP A N 1
ATOM 1352 C CA . TRP A 1 168 ? -2.315 3.387 -0.051 1.00 94.50 168 TRP A CA 1
ATOM 1353 C C . TRP A 1 168 ? -2.020 2.799 1.322 1.00 94.50 168 TRP A C 1
ATOM 1355 O O . TRP A 1 168 ? -2.299 1.632 1.581 1.00 94.50 168 TRP A O 1
ATOM 1365 N N . GLY A 1 169 ? -1.479 3.619 2.214 1.00 96.19 169 GLY A N 1
ATOM 1366 C CA . GLY A 1 169 ? -1.303 3.308 3.625 1.00 96.19 169 GLY A CA 1
ATOM 1367 C C . GLY A 1 169 ? -2.433 3.914 4.440 1.00 96.19 169 GLY A C 1
ATOM 1368 O O . GLY A 1 169 ? -2.693 5.109 4.333 1.00 96.19 169 GLY A O 1
ATOM 1369 N N . ILE A 1 170 ? -3.090 3.102 5.261 1.00 97.31 170 ILE A N 1
ATOM 1370 C CA . ILE A 1 170 ? -4.052 3.579 6.255 1.00 97.31 170 ILE A CA 1
ATOM 1371 C C . ILE A 1 170 ? -3.341 3.611 7.605 1.00 97.31 170 ILE A C 1
ATOM 1373 O O . ILE A 1 170 ? -2.902 2.567 8.096 1.00 97.31 170 ILE A O 1
ATOM 1377 N N . LEU A 1 171 ? -3.205 4.808 8.169 1.00 97.69 171 LEU A N 1
ATOM 1378 C CA . LEU A 1 171 ? -2.490 5.056 9.419 1.00 97.69 171 LEU A CA 1
ATOM 1379 C C . LEU A 1 171 ? -3.444 4.899 10.600 1.00 97.69 171 LEU A C 1
ATOM 1381 O O . LEU A 1 171 ? -4.453 5.594 10.684 1.00 97.69 171 LEU A O 1
ATOM 1385 N N . THR A 1 172 ? -3.129 4.014 11.539 1.00 97.50 172 THR A N 1
ATOM 1386 C CA . THR A 1 172 ? -3.907 3.891 12.779 1.00 97.50 172 THR A CA 1
ATOM 1387 C C . THR A 1 172 ? -2.981 3.710 13.970 1.00 97.50 172 THR A C 1
ATOM 1389 O O . THR A 1 172 ? -1.999 2.976 13.838 1.00 97.50 172 THR A O 1
ATOM 1392 N N . PRO A 1 173 ? -3.332 4.219 15.152 1.00 97.19 173 PRO A N 1
ATOM 1393 C CA . PRO A 1 173 ? -2.594 3.893 16.355 1.00 97.19 173 PRO A CA 1
ATOM 1394 C C . PRO A 1 173 ? -2.854 2.451 16.796 1.00 97.19 173 PRO A C 1
ATOM 1396 O O . PRO A 1 173 ? -3.956 1.916 16.644 1.00 97.19 173 PRO A O 1
ATOM 1399 N N . GLN A 1 174 ? -1.835 1.840 17.381 1.00 96.12 174 GLN A N 1
ATOM 1400 C CA . GLN A 1 174 ? -1.934 0.621 18.162 1.00 96.12 174 GLN A CA 1
ATOM 1401 C C . GLN A 1 174 ? -1.404 0.924 19.560 1.00 96.12 174 GLN A C 1
ATOM 1403 O O . GLN A 1 174 ? -0.232 1.244 19.712 1.00 96.12 174 GLN A O 1
ATOM 1408 N N . PHE A 1 175 ? -2.286 0.854 20.556 1.00 94.31 175 PHE A N 1
ATOM 1409 C CA . PHE A 1 175 ? -1.944 1.057 21.962 1.00 94.31 175 PHE A CA 1
ATOM 1410 C C . PHE A 1 175 ? -1.645 -0.284 22.626 1.00 94.31 175 PHE A C 1
ATOM 1412 O O . PHE A 1 175 ? -2.339 -1.277 22.376 1.00 94.31 175 PHE A O 1
ATOM 1419 N N . TYR A 1 176 ? -0.639 -0.294 23.488 1.00 92.12 176 TYR A N 1
ATOM 1420 C CA . TYR A 1 176 ? -0.201 -1.451 24.254 1.00 92.12 176 TYR A CA 1
ATOM 1421 C C . TYR A 1 176 ? -0.454 -1.209 25.752 1.00 92.12 176 TYR A C 1
ATOM 1423 O O . TYR A 1 176 ? -0.688 -0.086 26.191 1.00 92.12 176 TYR A O 1
ATOM 1431 N N . GLY A 1 177 ? -0.506 -2.287 26.541 1.00 83.81 177 GLY A N 1
ATOM 1432 C CA . GLY A 1 177 ? -0.936 -2.241 27.950 1.00 83.81 177 GLY A CA 1
ATOM 1433 C C . GLY A 1 177 ? 0.056 -1.595 28.926 1.00 83.81 177 GLY A C 1
ATOM 1434 O O . GLY A 1 177 ? -0.215 -1.570 30.121 1.00 83.81 177 GLY A O 1
ATOM 1435 N N . ASP A 1 178 ? 1.196 -1.125 28.434 1.00 85.25 178 ASP A N 1
ATOM 1436 C CA . ASP A 1 178 ? 2.282 -0.459 29.157 1.00 85.25 178 ASP A CA 1
ATOM 1437 C C . ASP A 1 178 ? 2.329 1.051 28.870 1.00 85.25 178 ASP A C 1
ATOM 1439 O O . ASP A 1 178 ? 3.389 1.665 28.945 1.00 85.25 178 ASP A O 1
ATOM 1443 N N . ASP A 1 179 ? 1.182 1.637 28.513 1.00 88.50 179 ASP A N 1
ATOM 1444 C CA . ASP A 1 179 ? 1.034 3.041 28.113 1.00 88.50 179 ASP A CA 1
ATOM 1445 C C . ASP A 1 179 ? 1.882 3.435 26.888 1.00 88.50 179 ASP A C 1
ATOM 1447 O O . ASP A 1 179 ? 2.059 4.618 26.596 1.00 88.50 179 ASP A O 1
ATOM 1451 N N . THR A 1 180 ? 2.372 2.454 26.123 1.00 93.44 180 THR A N 1
ATOM 1452 C CA . THR A 1 180 ? 3.067 2.695 24.857 1.00 93.44 180 THR A CA 1
ATOM 1453 C C . THR A 1 180 ? 2.109 2.619 23.673 1.00 93.44 180 THR A C 1
ATOM 1455 O O . THR A 1 180 ? 1.031 2.013 23.725 1.00 93.44 180 THR A O 1
ATOM 1458 N N . PHE A 1 181 ? 2.496 3.243 22.565 1.00 96.06 181 PHE A N 1
ATOM 1459 C CA . PHE A 1 181 ? 1.751 3.178 21.317 1.00 96.06 181 PHE A CA 1
ATOM 1460 C C . PHE A 1 181 ? 2.700 3.174 20.118 1.00 96.06 181 PHE A C 1
ATOM 1462 O O . PHE A 1 181 ? 3.834 3.635 20.209 1.00 96.06 181 PHE A O 1
ATOM 1469 N N . SER A 1 182 ? 2.222 2.684 18.978 1.00 96.06 182 SER A N 1
ATOM 1470 C CA . SER A 1 182 ? 2.879 2.902 17.689 1.00 96.06 182 SER A CA 1
ATOM 1471 C C . SER A 1 182 ? 1.871 3.205 16.589 1.00 96.06 18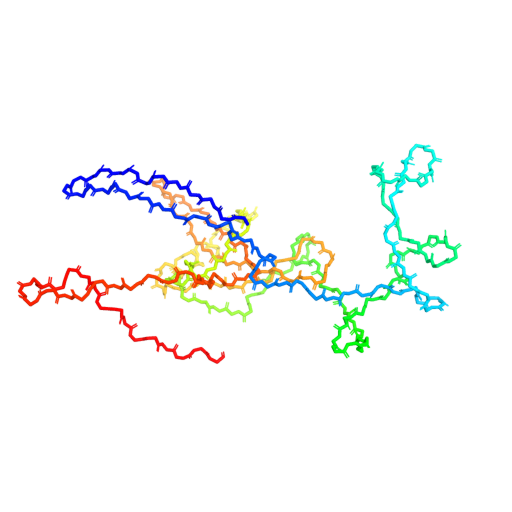2 SER A C 1
ATOM 1473 O O . SER A 1 182 ? 0.683 2.880 16.697 1.00 96.06 182 SER A O 1
ATOM 1475 N N . ILE A 1 183 ? 2.323 3.870 15.524 1.00 97.81 183 ILE A N 1
ATOM 1476 C CA . ILE A 1 183 ? 1.489 4.108 14.349 1.00 97.81 183 ILE A CA 1
ATOM 1477 C C . ILE A 1 183 ? 1.692 2.958 13.372 1.00 97.81 183 ILE A C 1
ATOM 1479 O O . ILE A 1 183 ? 2.782 2.717 12.862 1.00 97.81 183 ILE A O 1
ATOM 1483 N N . VAL A 1 184 ? 0.609 2.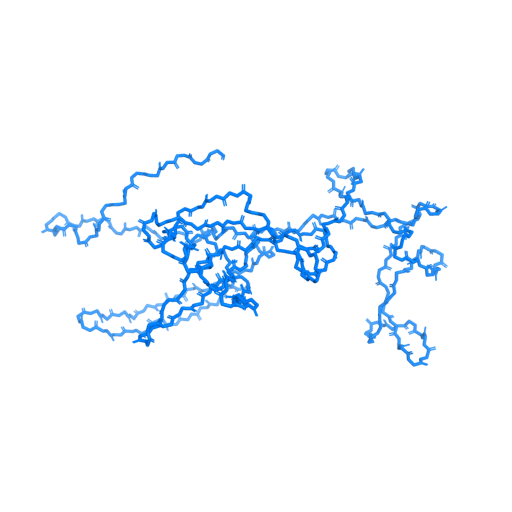252 13.079 1.00 97.44 184 VAL A N 1
ATOM 1484 C CA . VAL A 1 184 ? 0.600 1.142 12.135 1.00 97.44 184 VAL A CA 1
ATOM 1485 C C . VAL A 1 184 ? 0.114 1.637 10.782 1.00 97.44 184 VAL A C 1
ATOM 1487 O O . VAL A 1 184 ? -1.002 2.146 10.658 1.00 97.44 184 VAL A O 1
ATOM 1490 N N . VAL A 1 185 ? 0.927 1.423 9.750 1.00 96.75 185 VAL A N 1
ATOM 1491 C CA . VAL A 1 185 ? 0.583 1.683 8.351 1.00 96.75 185 VAL A CA 1
ATOM 1492 C C . VAL A 1 185 ? 0.116 0.382 7.716 1.00 96.75 185 VAL A C 1
ATOM 1494 O O . VAL A 1 185 ? 0.917 -0.503 7.407 1.00 96.75 185 VAL A O 1
ATOM 1497 N N . ARG A 1 186 ? -1.191 0.253 7.493 1.00 95.88 186 ARG A N 1
ATOM 1498 C CA . ARG A 1 186 ? -1.761 -0.886 6.761 1.00 95.88 186 ARG A CA 1
ATOM 1499 C C . ARG A 1 186 ? -1.827 -0.550 5.285 1.00 95.88 186 ARG A C 1
ATOM 1501 O O . ARG A 1 186 ? -2.620 0.295 4.879 1.00 95.88 186 ARG A O 1
ATOM 1508 N N . VAL A 1 187 ? -0.981 -1.200 4.496 1.00 93.75 187 VAL A N 1
ATOM 1509 C CA . VAL A 1 187 ? -0.867 -0.944 3.063 1.00 93.75 187 VAL A CA 1
ATOM 1510 C C . VAL A 1 187 ? -1.848 -1.814 2.301 1.00 93.75 187 VAL A C 1
ATOM 1512 O O . VAL A 1 187 ? -1.902 -3.030 2.489 1.00 93.75 187 VAL A O 1
ATOM 1515 N N . THR A 1 188 ? -2.609 -1.170 1.430 1.00 91.19 188 THR A N 1
ATOM 1516 C CA . THR A 1 188 ? -3.623 -1.774 0.581 1.00 91.19 188 THR A CA 1
ATOM 1517 C C . THR A 1 188 ? -3.555 -1.181 -0.819 1.00 91.19 188 THR A C 1
ATOM 1519 O O . THR A 1 188 ? -3.197 -0.019 -1.006 1.00 91.19 188 THR A O 1
ATOM 1522 N N . ARG A 1 189 ? -3.941 -1.985 -1.805 1.00 85.44 189 ARG A N 1
ATOM 1523 C CA . ARG A 1 189 ? -4.179 -1.535 -3.180 1.00 85.44 189 ARG A CA 1
ATOM 1524 C C . ARG A 1 189 ? -5.655 -1.587 -3.559 1.00 85.44 189 ARG A C 1
ATOM 1526 O O . ARG A 1 189 ? -6.055 -0.924 -4.496 1.00 85.44 189 ARG A O 1
ATOM 1533 N N . ALA A 1 190 ? -6.465 -2.361 -2.840 1.00 81.25 190 ALA A N 1
ATOM 1534 C CA . ALA A 1 190 ? -7.823 -2.656 -3.266 1.00 81.25 190 ALA A CA 1
ATOM 1535 C C . ALA A 1 190 ? -8.772 -2.855 -2.080 1.00 81.25 190 ALA A C 1
ATOM 1537 O O . ALA A 1 190 ? -8.376 -3.265 -0.981 1.00 81.25 190 ALA A O 1
ATOM 1538 N N . ARG A 1 191 ? -10.060 -2.603 -2.322 1.00 82.19 191 ARG A N 1
ATOM 1539 C CA . ARG A 1 191 ? -11.131 -2.991 -1.398 1.00 82.19 191 ARG A CA 1
ATOM 1540 C C . ARG A 1 191 ? -11.493 -4.460 -1.592 1.00 82.19 191 ARG A C 1
ATOM 1542 O O . ARG A 1 191 ? -11.674 -4.915 -2.714 1.00 82.19 191 ARG A O 1
ATOM 1549 N N . VAL A 1 192 ? -11.667 -5.193 -0.503 1.00 80.31 192 VAL A N 1
ATOM 1550 C CA . VAL A 1 192 ? -12.231 -6.540 -0.505 1.00 80.31 192 VAL A CA 1
ATOM 1551 C C . VAL A 1 192 ? -13.673 -6.467 -1.005 1.00 80.31 192 VAL A C 1
ATOM 1553 O O . VAL A 1 192 ? -14.538 -5.870 -0.370 1.00 80.31 192 VAL A O 1
ATOM 1556 N N . LYS A 1 193 ? -13.944 -7.110 -2.142 1.00 75.94 193 LYS A N 1
ATOM 1557 C CA . LYS A 1 193 ? -15.295 -7.311 -2.681 1.00 75.94 193 LYS A CA 1
ATOM 1558 C C . LYS A 1 193 ? -15.574 -8.816 -2.754 1.00 75.94 193 LYS A C 1
ATOM 1560 O O . LYS A 1 193 ? -15.272 -9.431 -3.775 1.00 75.94 193 LYS A O 1
ATOM 1565 N N . PRO A 1 194 ? -16.105 -9.446 -1.688 1.00 76.19 194 PRO A N 1
ATOM 1566 C CA . PRO A 1 194 ? -16.386 -10.876 -1.707 1.00 76.19 194 PRO A CA 1
ATOM 1567 C C . PRO A 1 194 ? -17.445 -11.197 -2.768 1.00 76.19 194 PRO A C 1
ATOM 1569 O O . PRO A 1 194 ? -18.533 -10.613 -2.771 1.00 76.19 194 PRO A O 1
ATOM 1572 N N . THR A 1 195 ? -17.130 -12.133 -3.661 1.00 81.75 195 THR A N 1
ATOM 1573 C CA . THR A 1 195 ? -18.029 -12.593 -4.733 1.00 81.75 195 THR A CA 1
ATOM 1574 C C . THR A 1 195 ? -19.009 -13.659 -4.242 1.00 81.75 195 THR A C 1
ATOM 1576 O O . THR A 1 195 ? -20.168 -13.677 -4.647 1.00 81.75 195 THR A O 1
ATOM 1579 N N . HIS A 1 196 ? -18.576 -14.510 -3.311 1.00 85.00 196 HIS A N 1
ATOM 1580 C CA . HIS A 1 196 ? -19.376 -15.600 -2.743 1.00 85.00 196 HIS A CA 1
ATOM 1581 C C . HIS A 1 196 ? -20.171 -15.124 -1.518 1.00 85.00 196 HIS A C 1
ATOM 1583 O O . HIS A 1 196 ? -19.817 -15.423 -0.377 1.00 85.00 196 HIS A O 1
ATOM 1589 N N . ARG A 1 197 ? -21.230 -14.335 -1.741 1.00 83.38 197 ARG A N 1
ATOM 1590 C CA . ARG A 1 197 ? -22.104 -13.827 -0.666 1.00 83.38 197 ARG A CA 1
ATOM 1591 C C . ARG A 1 197 ? -23.061 -14.919 -0.174 1.00 83.38 197 ARG A C 1
ATOM 1593 O O . ARG A 1 197 ? -23.694 -15.595 -0.980 1.00 83.38 197 ARG A O 1
ATOM 1600 N N . MET A 1 198 ? -23.186 -15.071 1.144 1.00 86.56 198 MET A N 1
ATOM 1601 C CA . MET A 1 198 ? -24.138 -15.993 1.777 1.00 86.56 198 MET A CA 1
ATOM 1602 C C . MET A 1 198 ? -25.394 -15.233 2.204 1.00 86.56 198 MET A C 1
ATOM 1604 O O . MET A 1 198 ? -25.301 -14.090 2.648 1.00 86.56 198 MET A O 1
ATOM 1608 N N . GLN A 1 199 ? -26.564 -15.858 2.072 1.00 86.00 199 GLN A N 1
ATOM 1609 C CA . GLN A 1 199 ? -27.804 -15.284 2.588 1.00 86.00 199 GLN A CA 1
ATOM 1610 C C . GLN A 1 199 ? -27.849 -15.441 4.107 1.00 86.00 199 GLN A C 1
ATOM 1612 O O . GLN A 1 199 ? -27.527 -16.508 4.633 1.00 86.00 199 GLN A O 1
ATOM 1617 N N . VAL A 1 200 ? -28.266 -14.383 4.802 1.00 84.31 200 VAL A N 1
ATOM 1618 C CA . VAL A 1 200 ? -28.638 -14.488 6.213 1.00 84.31 200 VAL A CA 1
ATOM 1619 C C . VAL A 1 200 ? -29.927 -15.317 6.267 1.00 84.31 200 VAL A C 1
ATOM 1621 O O . VAL A 1 200 ? -30.863 -14.988 5.533 1.00 84.31 200 VAL A O 1
ATOM 1624 N N . PRO A 1 201 ? -29.987 -16.408 7.054 1.00 81.69 201 PRO A N 1
ATOM 1625 C CA . PRO A 1 201 ? -31.224 -17.158 7.230 1.00 81.69 201 PRO A CA 1
ATOM 1626 C C . PRO A 1 201 ? -32.343 -16.219 7.683 1.00 81.69 201 PRO A C 1
ATOM 1628 O O . PRO A 1 201 ? -32.112 -15.369 8.541 1.00 81.69 201 PRO A O 1
ATOM 1631 N N . ALA A 1 202 ? -33.536 -16.357 7.102 1.00 75.75 202 ALA A N 1
ATOM 1632 C CA . ALA A 1 202 ? -34.695 -15.604 7.565 1.00 75.75 202 ALA A CA 1
ATOM 1633 C C . ALA A 1 202 ? -34.935 -15.907 9.051 1.00 75.75 202 ALA A C 1
ATOM 1635 O O . ALA A 1 202 ? -34.848 -17.068 9.462 1.00 75.75 202 ALA A O 1
ATOM 1636 N N . GLU A 1 203 ? -35.218 -14.871 9.840 1.00 67.25 203 GLU A N 1
ATOM 1637 C CA . GLU A 1 203 ? -35.607 -15.042 11.236 1.00 67.25 203 GLU A CA 1
ATOM 1638 C C . GLU A 1 203 ? -36.858 -15.921 11.278 1.00 67.25 203 GLU A C 1
ATOM 1640 O O . GLU A 1 203 ? -37.870 -15.622 10.645 1.00 67.25 203 GLU A O 1
ATOM 1645 N N . SER A 1 204 ? -36.776 -17.059 11.967 1.00 57.06 204 SER A N 1
ATOM 1646 C CA . SER A 1 204 ? -37.966 -17.840 12.276 1.00 57.06 204 SER A CA 1
ATOM 1647 C C . SER A 1 204 ? -38.804 -17.033 13.261 1.00 57.06 204 SER A C 1
ATOM 1649 O O . SER A 1 204 ? -38.285 -16.679 14.321 1.00 57.06 204 SER A O 1
ATOM 1651 N N . ASP A 1 205 ? -40.064 -16.761 12.913 1.00 50.72 205 ASP A N 1
ATOM 1652 C CA . ASP A 1 205 ? -41.041 -16.048 13.743 1.00 50.72 205 ASP A CA 1
ATOM 1653 C C . ASP A 1 205 ? -40.995 -16.544 15.205 1.00 50.72 205 ASP A C 1
ATOM 1655 O O . ASP A 1 205 ? -41.563 -17.587 15.534 1.00 50.72 205 ASP A O 1
ATOM 1659 N N . GLY A 1 206 ? -40.287 -15.826 16.088 1.00 54.44 206 GLY A N 1
ATOM 1660 C CA . GLY A 1 206 ? -40.239 -16.145 17.519 1.00 54.44 206 GLY A CA 1
ATOM 1661 C C . GLY A 1 206 ? -38.931 -15.882 18.273 1.00 54.44 206 GLY A C 1
ATOM 1662 O O . GLY A 1 206 ? -38.979 -15.864 19.501 1.00 54.44 206 GLY A O 1
ATOM 1663 N N . GLU A 1 207 ? -37.791 -15.649 17.615 1.00 53.34 207 GLU A N 1
ATOM 1664 C CA . GLU A 1 207 ? -36.551 -15.249 18.306 1.00 53.34 207 GLU A CA 1
ATOM 1665 C C . GLU A 1 207 ? -36.161 -13.813 17.937 1.00 53.34 207 GLU A C 1
ATOM 1667 O O . GLU A 1 207 ? -35.927 -13.510 16.772 1.00 53.34 207 GLU A O 1
ATOM 1672 N N . GLU A 1 208 ? -36.102 -12.922 18.936 1.00 52.22 208 GLU A N 1
ATOM 1673 C CA . GLU A 1 208 ? -35.591 -11.558 18.766 1.00 52.22 208 GLU A CA 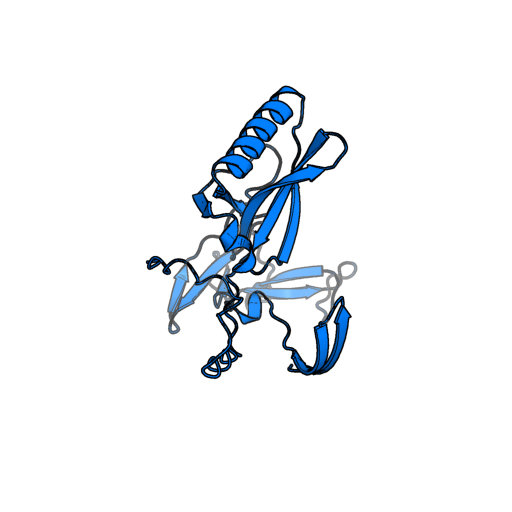1
ATOM 1674 C C . GLU A 1 208 ? -34.194 -11.586 18.132 1.00 52.22 208 GLU A C 1
ATOM 1676 O O . GLU A 1 208 ? -33.296 -12.297 18.604 1.00 52.22 208 GLU A O 1
ATOM 1681 N N . SER A 1 209 ? -34.015 -10.788 17.075 1.00 48.06 209 SER A N 1
ATOM 1682 C CA . SER A 1 209 ? -32.737 -10.607 16.394 1.00 48.06 209 SER A CA 1
ATOM 1683 C C . SER A 1 209 ? -31.626 -10.305 17.394 1.00 48.06 209 SER A C 1
ATOM 1685 O O . SER A 1 209 ? -31.612 -9.262 18.046 1.00 48.06 209 SER A O 1
ATOM 1687 N N . ARG A 1 210 ? -30.658 -11.217 17.518 1.00 55.09 210 ARG A N 1
ATOM 1688 C CA . ARG A 1 210 ? -29.449 -10.988 18.328 1.00 55.09 210 ARG A CA 1
ATOM 1689 C C . ARG A 1 210 ? -28.386 -10.181 17.584 1.00 55.09 210 ARG A C 1
ATOM 1691 O O . ARG A 1 210 ? -27.313 -9.945 18.140 1.00 55.09 210 ARG A O 1
ATOM 1698 N N . PHE A 1 211 ? -28.642 -9.798 16.334 1.00 47.91 211 PHE A N 1
ATOM 1699 C CA . PHE A 1 211 ? -27.677 -9.083 15.513 1.00 47.91 211 PHE A CA 1
ATOM 1700 C C . PHE A 1 211 ? -28.000 -7.587 15.500 1.00 47.91 211 PHE A C 1
ATOM 1702 O O . PHE A 1 211 ? -29.146 -7.214 15.261 1.00 47.91 211 PHE A O 1
ATOM 1709 N N . PRO A 1 212 ? -27.011 -6.711 15.748 1.00 47.47 212 PRO A N 1
ATOM 1710 C CA . PRO A 1 212 ? -27.218 -5.280 15.597 1.00 47.47 212 PRO A CA 1
ATOM 1711 C C . PRO A 1 212 ? -27.571 -4.973 14.139 1.00 47.47 212 PRO A C 1
ATOM 1713 O O . PRO A 1 212 ? -26.868 -5.397 13.218 1.00 47.47 212 PRO A O 1
ATOM 1716 N N . THR A 1 213 ? -28.663 -4.240 13.932 1.00 47.50 213 THR A N 1
ATOM 1717 C CA . THR A 1 213 ? -29.063 -3.748 12.614 1.00 47.50 213 THR A CA 1
ATOM 1718 C C . THR A 1 213 ? -27.937 -2.870 12.057 1.00 47.50 213 THR A C 1
ATOM 1720 O O . THR A 1 213 ? -27.521 -1.941 12.755 1.00 47.50 213 THR A O 1
ATOM 1723 N N . PRO A 1 214 ? -27.417 -3.129 10.842 1.00 47.75 214 PRO A N 1
ATOM 1724 C CA . PRO A 1 214 ? -26.409 -2.260 10.250 1.00 47.75 214 PRO A CA 1
ATOM 1725 C C . PRO A 1 214 ? -26.990 -0.852 10.090 1.00 47.75 214 PRO A C 1
ATOM 1727 O O . PRO A 1 214 ? -28.062 -0.689 9.502 1.00 47.75 214 PRO A O 1
ATOM 1730 N N . GLU A 1 215 ? -26.302 0.160 10.622 1.00 60.25 215 GLU A N 1
ATOM 1731 C CA . GLU A 1 215 ? -26.616 1.556 10.312 1.00 60.25 215 GLU A CA 1
ATOM 1732 C C . GLU A 1 215 ? -26.524 1.753 8.791 1.00 60.25 215 GLU A C 1
ATOM 1734 O O . GLU A 1 215 ? -25.615 1.238 8.140 1.00 60.25 215 GLU A O 1
ATOM 1739 N N . GLN A 1 216 ? -27.526 2.431 8.228 1.00 48.59 216 GLN A N 1
ATOM 1740 C CA . GLN A 1 216 ? -27.752 2.560 6.788 1.00 48.59 216 GLN A CA 1
ATOM 1741 C C . GLN A 1 216 ? -26.479 2.968 6.028 1.00 48.59 216 GLN A C 1
ATOM 1743 O O . GLN A 1 216 ? -25.821 3.950 6.371 1.00 48.59 216 GLN A O 1
ATOM 1748 N N . GLU A 1 217 ? -26.160 2.220 4.968 1.00 44.19 217 GLU A N 1
ATOM 1749 C CA . GLU A 1 217 ? -25.059 2.530 4.056 1.00 44.19 217 GLU A CA 1
ATOM 1750 C C . GLU A 1 217 ? -25.274 3.911 3.415 1.00 44.19 217 GLU A C 1
ATOM 1752 O O . GLU A 1 217 ? -26.264 4.146 2.719 1.00 44.19 217 GLU A O 1
ATOM 1757 N N . PHE A 1 218 ? -24.328 4.828 3.628 1.00 36.03 218 PHE A N 1
ATOM 1758 C CA . PHE A 1 218 ? -24.224 6.047 2.829 1.00 36.03 218 PHE A CA 1
ATOM 1759 C C . PHE A 1 218 ? -23.702 5.694 1.428 1.00 36.03 218 PHE A C 1
ATOM 1761 O O . PHE A 1 218 ? -22.760 4.901 1.315 1.00 36.03 218 PHE A O 1
ATOM 1768 N N . PRO A 1 219 ? -24.258 6.282 0.356 1.00 42.84 219 PRO A N 1
ATOM 1769 C CA . PRO A 1 219 ? -23.740 6.066 -0.984 1.00 42.84 219 PRO A CA 1
ATOM 1770 C C . PRO A 1 219 ? -22.327 6.655 -1.085 1.00 42.84 219 PRO A C 1
ATOM 1772 O O . PRO A 1 219 ? -22.106 7.829 -0.793 1.00 42.84 219 PRO A O 1
ATOM 1775 N N . PHE A 1 220 ? -21.369 5.822 -1.487 1.00 43.22 220 PHE A N 1
ATOM 1776 C CA . PHE A 1 220 ? -20.063 6.273 -1.956 1.00 43.22 220 PHE A CA 1
ATOM 1777 C C . PHE A 1 220 ? -20.168 6.502 -3.465 1.00 43.22 220 PHE A C 1
ATOM 1779 O O . PHE A 1 220 ? -20.352 5.531 -4.200 1.00 43.22 220 PHE A O 1
ATOM 1786 N N . GLU A 1 221 ? -20.075 7.762 -3.894 1.00 44.28 221 GLU A N 1
ATOM 1787 C CA . GLU A 1 221 ? -19.693 8.125 -5.269 1.00 44.28 221 GLU A CA 1
ATOM 1788 C C . GLU A 1 221 ? -18.177 7.967 -5.462 1.00 44.28 221 GLU A C 1
ATOM 1790 O O . GLU A 1 221 ? -17.415 8.238 -4.499 1.00 44.28 221 GLU A O 1
#

Foldseek 3Di:
DKDWDWDFDDDDPDTDTDTDIDDDDDQCVFDPAFDKWKAFQVPRFTKDKFAAAPVPRHTDPDYPDIFIAGPVRDTRDPVRIWMFGQDPNDTDTDFWDAAQDDDPHDWDFPDKDALVCPLQFDQPDKDWDAAPDPVRNVVVVVVQVVCVVVRIWTKTWHDHHTGPAIKIWTWYWDADPVRDIIIMTRIGRDTDDDPDDDDDPDDDPPDDDPDPDDDDDDDDD

Sequence (221 aa):
MVRTNTLKLSREGLTVNAEVRAEKLTSENVEPGPDVVVRDDRNGQRVEREQYDKATGETLPEGHGYRWVNEDGEDVPDEARQYYEVIDGSEHPISLFKPTLGRGRTLTAERWIPVSRLGEFLITRTYEMWGADESDEEQLFELAQYVQSYREAPVVPVVLQETLTKDWGILTPQFYGDDTFSIVVRVTRARVKPTHRMQVPAESDGEESRFPTPEQEFPFE

Organism: NCBI:txid1126241